Protein AF-A0A9P4IVK1-F1 (afdb_monomer)

Sequence (268 aa):
LQSSCMNTDEYFSIVAVPGLGAHPEESWTWFPPRKRENARYGAFNWISDPNGLIKLYPNSRIMLYDFASAWHGSKRVRATLKSICTVLLDNLLEVRKGGTQMNRPLIFIGHSMGGLIIAKTICIAKASKEYEPLAICTVGCGFFGTPFHGTAMAKLGLLYTSVFGQEGYEALLSFMKNERNDTLDEVTSDFVAICNKFVPPIDLFCAYEEMEIDASKFVEKATQKAPALLSHQFFKDGATRLLNKGHSSLGYGQVSITSCISHNCLTP

Foldseek 3Di:
DDDDLDDPPLQAEEEEEAADPDDQQCRQKDQDPPPDPCPVDGIDGQQPDCPHPCVVRVNYHYHTQDPVVCQDDPNVDLQALVNSLVVVLVVQCVVQPDDCSLQHAYEYEAEALRVLSVLVSLLVLVVDPVNVSVNLRYQAYEYENYQLLADPVLLVVCLVCVQPVSSSCNNVSVCRHNDPRVPSLVSLVSSQVSQVPDVVGRFYWYKYKDDLPPVVVVLVVCCVVPVVLVVDPSSVVSSVVVVVVRDDDDDDMDIDIDRPVDDDRSHD

InterPro domains:
  IPR007751 Domain of unknown function DUF676, lipase-like [PF05057] (90-157)
  IPR029058 Alpha/Beta hydrolase fold [G3DSA:3.40.50.1820] (13-257)
  IPR029058 Alpha/Beta hydrolase fold [SSF53474] (14-180)
  IPR052374 SERAC1 [PTHR48182] (13-216)

Mean predicted aligned error: 12.32 Å

Structure (mmCIF, N/CA/C/O backbone):
data_AF-A0A9P4IVK1-F1
#
_entry.id   AF-A0A9P4IVK1-F1
#
loop_
_atom_site.group_PDB
_atom_site.id
_atom_site.type_symbol
_atom_site.label_atom_id
_atom_site.label_alt_id
_atom_site.label_comp_id
_atom_site.label_asym_id
_atom_site.label_entity_id
_atom_site.label_seq_id
_atom_site.pdbx_PDB_ins_code
_atom_site.Cartn_x
_atom_site.Cartn_y
_atom_site.Cartn_z
_atom_site.occupancy
_atom_site.B_iso_or_equiv
_atom_site.auth_seq_id
_atom_site.auth_comp_id
_atom_site.auth_asym_id
_atom_site.auth_atom_id
_atom_site.pdbx_PDB_model_num
ATOM 1 N N . LEU A 1 1 ? -7.848 -0.622 25.666 1.00 31.53 1 LEU A N 1
ATOM 2 C CA . LEU A 1 1 ? -8.939 -0.452 24.681 1.00 31.53 1 LEU A CA 1
ATOM 3 C C . LEU A 1 1 ? -8.804 -1.568 23.651 1.00 31.53 1 LEU A C 1
ATOM 5 O O . LEU A 1 1 ? -8.142 -1.387 22.643 1.00 31.53 1 LEU A O 1
ATOM 9 N N . GLN A 1 2 ? -9.329 -2.750 23.971 1.00 36.84 2 GLN A N 1
ATOM 10 C CA . GLN A 1 2 ? -9.505 -3.847 23.018 1.00 36.84 2 GLN A CA 1
ATOM 11 C C . GLN A 1 2 ? -10.949 -3.751 22.522 1.00 36.84 2 GLN A C 1
ATOM 13 O O . GLN A 1 2 ? -11.867 -3.867 23.330 1.00 36.84 2 GLN A O 1
ATOM 18 N N . SER A 1 3 ? -11.164 -3.522 21.228 1.00 36.56 3 SER A N 1
ATOM 19 C CA . SER A 1 3 ? -12.450 -3.831 20.600 1.00 36.56 3 SER A CA 1
ATOM 20 C C . SER A 1 3 ? -12.182 -4.608 19.323 1.00 36.56 3 SER A C 1
ATOM 22 O O . SER A 1 3 ? -11.546 -4.114 18.397 1.00 36.56 3 SER A O 1
ATOM 24 N N . SER A 1 4 ? -12.633 -5.853 19.357 1.00 42.09 4 SER A N 1
ATOM 25 C CA . SER A 1 4 ? -12.490 -6.912 18.373 1.00 42.09 4 SER A CA 1
ATOM 26 C C . SER A 1 4 ? -12.890 -6.486 16.958 1.00 42.09 4 SER A C 1
ATOM 28 O O . SER A 1 4 ? -14.075 -6.359 16.653 1.00 42.09 4 SER A O 1
ATOM 30 N N . CYS A 1 5 ? -11.906 -6.384 16.066 1.00 46.28 5 CYS A N 1
ATOM 31 C CA . CYS A 1 5 ? -12.116 -6.394 14.613 1.00 46.28 5 CYS A CA 1
ATOM 32 C C . CYS A 1 5 ? -12.420 -7.809 14.078 1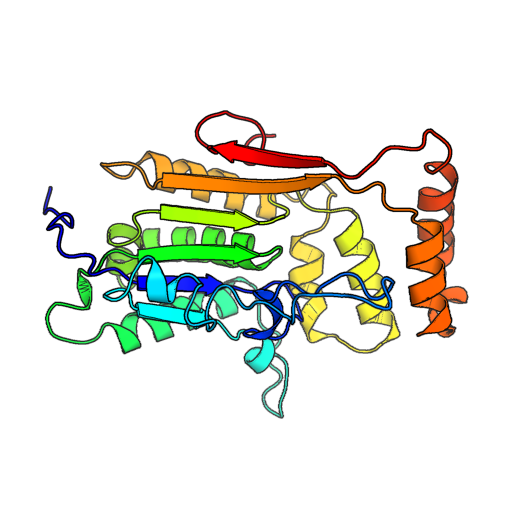.00 46.28 5 CYS A C 1
ATOM 34 O O . CYS A 1 5 ? -12.559 -7.998 12.874 1.00 46.28 5 CYS A O 1
ATOM 36 N N . MET A 1 6 ? -12.480 -8.816 14.952 1.00 45.66 6 MET A N 1
ATOM 37 C CA . MET A 1 6 ? -12.671 -10.212 14.576 1.00 45.66 6 MET A CA 1
ATOM 38 C C . MET A 1 6 ? -14.111 -10.640 14.837 1.00 45.66 6 MET A C 1
ATOM 40 O O . MET A 1 6 ? -14.452 -11.063 15.938 1.00 45.66 6 MET A O 1
ATOM 44 N N . ASN A 1 7 ? -14.945 -10.523 13.807 1.00 43.41 7 ASN A N 1
ATOM 45 C CA . ASN A 1 7 ? -16.143 -11.340 13.669 1.00 43.41 7 ASN A CA 1
ATOM 46 C C . ASN A 1 7 ? -16.112 -11.967 12.267 1.00 43.41 7 ASN A C 1
ATOM 48 O O . ASN A 1 7 ? -15.934 -11.259 11.278 1.00 43.41 7 ASN A O 1
ATOM 52 N N . THR A 1 8 ? -16.151 -13.297 12.210 1.00 45.16 8 THR A N 1
ATOM 53 C CA . THR A 1 8 ? -15.656 -14.140 11.106 1.00 45.16 8 THR A CA 1
ATOM 54 C C . THR A 1 8 ? -16.702 -14.480 10.042 1.00 45.16 8 THR A C 1
ATOM 56 O O . THR A 1 8 ? -16.769 -15.616 9.586 1.00 45.16 8 THR A O 1
ATOM 59 N N . ASP A 1 9 ? -17.451 -13.487 9.580 1.00 50.00 9 ASP A N 1
ATOM 60 C CA . ASP A 1 9 ? -17.936 -13.496 8.196 1.00 50.00 9 ASP A CA 1
ATOM 61 C C . ASP A 1 9 ? -16.952 -12.610 7.423 1.00 50.00 9 ASP A C 1
ATOM 63 O O . ASP A 1 9 ? -16.759 -11.476 7.844 1.00 50.00 9 ASP A O 1
ATOM 67 N N . GLU A 1 10 ? -16.266 -13.118 6.387 1.00 59.66 10 GLU A N 1
ATOM 68 C CA . GLU A 1 10 ? -15.105 -12.527 5.669 1.00 59.66 10 GLU A CA 1
ATOM 69 C C . GLU A 1 10 ? -15.295 -11.080 5.148 1.00 59.66 10 GLU A C 1
ATOM 71 O O . GLU A 1 10 ? -15.299 -10.789 3.953 1.00 59.66 10 GLU A O 1
ATOM 76 N N . TYR A 1 11 ? -15.442 -10.129 6.058 1.00 79.50 11 TYR A N 1
ATOM 77 C CA . TYR A 1 11 ? -15.829 -8.754 5.811 1.00 79.50 11 TYR A CA 1
ATOM 78 C C . TYR A 1 11 ? -14.603 -7.875 6.010 1.00 79.50 11 TYR A C 1
ATOM 80 O O . TYR A 1 11 ? -14.477 -7.150 6.990 1.00 79.50 11 TYR A O 1
ATOM 88 N N . PHE A 1 12 ? -13.668 -7.939 5.068 1.00 89.12 12 PHE A N 1
ATOM 89 C CA . PHE A 1 12 ? -12.455 -7.121 5.069 1.00 89.12 12 PHE A CA 1
ATOM 90 C C . PHE A 1 12 ? -12.269 -6.419 3.724 1.00 89.12 12 PHE A C 1
ATOM 92 O O . PHE A 1 12 ? -13.006 -6.662 2.765 1.00 89.12 12 PHE A O 1
ATOM 99 N N . SER A 1 13 ? -11.335 -5.477 3.679 1.00 93.19 13 SER A N 1
ATOM 100 C CA . SER A 1 13 ? -10.951 -4.762 2.467 1.00 93.19 13 SER A CA 1
ATOM 101 C C . SER A 1 13 ? -9.499 -5.069 2.121 1.00 93.19 13 SER A C 1
ATOM 103 O O . SER A 1 13 ? -8.633 -4.931 2.981 1.00 93.19 13 SER A O 1
ATOM 105 N N . ILE A 1 14 ? -9.229 -5.410 0.864 1.00 94.00 14 ILE A N 1
ATOM 106 C CA . ILE A 1 14 ? -7.882 -5.510 0.301 1.00 94.00 14 ILE A CA 1
ATOM 107 C C . ILE A 1 14 ? -7.599 -4.230 -0.485 1.00 94.00 14 ILE A C 1
ATOM 109 O O . ILE A 1 14 ? -8.366 -3.864 -1.375 1.00 94.00 14 ILE A O 1
ATOM 113 N N . VAL A 1 15 ? -6.499 -3.552 -0.177 1.00 96.56 15 VAL A N 1
ATOM 114 C CA . VAL A 1 15 ? -6.006 -2.393 -0.930 1.00 96.56 15 VAL A CA 1
ATOM 115 C C . VAL A 1 15 ? -4.744 -2.803 -1.672 1.00 96.56 15 VAL A C 1
ATOM 117 O O . VAL A 1 15 ? -3.705 -3.051 -1.062 1.00 96.56 15 VAL A O 1
ATOM 120 N N . ALA A 1 16 ? -4.838 -2.862 -2.992 1.00 94.38 16 ALA A N 1
ATOM 121 C CA . ALA A 1 16 ? -3.762 -3.267 -3.873 1.00 94.38 16 ALA A CA 1
ATOM 122 C C . ALA A 1 16 ? -3.052 -2.036 -4.450 1.00 94.38 16 ALA A C 1
ATOM 124 O O . ALA A 1 16 ? -3.642 -1.242 -5.188 1.00 94.38 16 ALA A O 1
ATOM 125 N N . VAL A 1 17 ? -1.777 -1.870 -4.097 1.00 93.25 17 VAL A N 1
ATOM 126 C CA . VAL A 1 17 ? -0.947 -0.725 -4.480 1.00 93.25 17 VAL A CA 1
ATOM 127 C C . VAL A 1 17 ? 0.118 -1.165 -5.495 1.00 93.25 17 VAL A C 1
ATOM 129 O O . VAL A 1 17 ? 0.999 -1.961 -5.149 1.00 93.25 17 VAL A O 1
ATOM 132 N N . PRO A 1 18 ? 0.051 -0.682 -6.750 1.00 86.94 18 PRO A N 1
ATOM 133 C CA . PRO A 1 18 ? 0.938 -1.115 -7.821 1.00 86.94 18 PRO A CA 1
ATOM 134 C C . PRO A 1 18 ? 2.355 -0.537 -7.687 1.00 86.94 18 PRO A C 1
ATOM 136 O O . PRO A 1 18 ? 2.652 0.309 -6.841 1.00 86.94 18 PRO A O 1
ATOM 139 N N . GLY A 1 19 ? 3.242 -1.001 -8.567 1.00 79.00 19 GLY A N 1
ATOM 140 C CA . GLY A 1 19 ? 4.590 -0.460 -8.703 1.00 79.00 19 GLY A CA 1
ATOM 141 C C . GLY A 1 19 ? 4.611 0.897 -9.408 1.00 79.00 19 GLY A C 1
ATOM 142 O O . GLY A 1 19 ? 3.632 1.343 -10.005 1.00 79.00 19 GLY A O 1
ATOM 143 N N . LEU A 1 20 ? 5.766 1.558 -9.363 1.00 73.81 20 LEU A N 1
ATOM 144 C CA . LEU A 1 20 ? 5.963 2.849 -10.012 1.00 73.81 20 LEU A CA 1
ATOM 145 C C . LEU A 1 20 ? 5.756 2.748 -11.531 1.00 73.81 20 LEU A C 1
ATOM 147 O O . LEU A 1 20 ? 6.413 1.942 -12.185 1.00 73.81 20 LEU A O 1
ATOM 151 N N . GLY A 1 21 ? 4.872 3.582 -12.084 1.00 65.19 21 GLY A N 1
ATOM 152 C CA . GLY A 1 21 ? 4.604 3.629 -13.527 1.00 65.19 21 GLY A CA 1
ATOM 153 C C . GLY A 1 21 ? 3.875 2.402 -14.087 1.00 65.19 21 GLY A C 1
ATOM 154 O O . GLY A 1 21 ? 3.777 2.269 -15.305 1.00 65.19 21 GLY A O 1
ATOM 155 N N . ALA A 1 22 ? 3.377 1.507 -13.231 1.00 68.00 22 ALA A N 1
ATOM 156 C CA . ALA A 1 22 ? 2.617 0.339 -13.653 1.00 68.00 22 ALA A CA 1
ATOM 157 C C . ALA A 1 22 ? 1.118 0.666 -13.763 1.00 68.00 22 ALA A C 1
ATOM 159 O O . ALA A 1 22 ? 0.584 1.423 -12.951 1.00 68.00 22 ALA A O 1
ATOM 160 N N . HIS A 1 23 ? 0.431 0.080 -14.750 1.00 70.19 23 HIS A N 1
ATOM 161 C CA . HIS A 1 23 ? -1.023 0.204 -14.855 1.00 70.19 23 HIS A CA 1
ATOM 162 C C . HIS A 1 23 ? -1.677 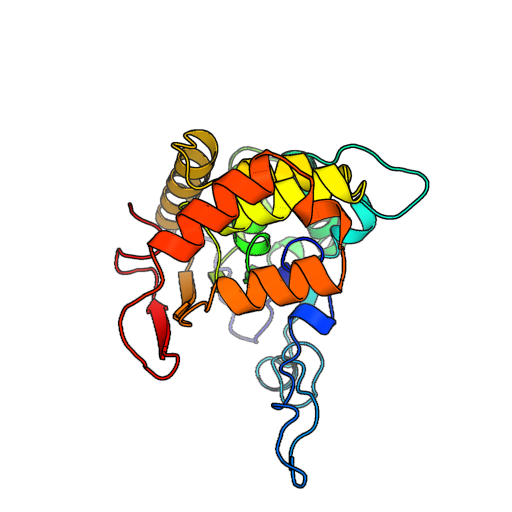-0.540 -13.673 1.00 70.19 23 HIS A C 1
ATOM 164 O O . HIS A 1 23 ? -1.351 -1.715 -13.461 1.00 70.19 23 HIS A O 1
ATOM 170 N N . PRO A 1 24 ? -2.576 0.089 -12.893 1.00 73.19 24 PRO A N 1
ATOM 171 C CA . PRO A 1 24 ? -3.118 -0.499 -11.667 1.00 73.19 24 PRO A CA 1
ATOM 172 C C . PRO A 1 24 ? -3.771 -1.866 -11.866 1.00 73.19 24 PRO A C 1
ATOM 174 O O . PRO A 1 24 ? -3.595 -2.742 -11.028 1.00 73.19 24 PRO A O 1
ATOM 177 N N . GLU A 1 25 ? -4.473 -2.076 -12.981 1.00 75.38 25 GLU A N 1
ATOM 178 C CA . GLU A 1 25 ? -5.130 -3.356 -13.277 1.00 75.38 25 GLU A CA 1
ATOM 179 C C . GLU A 1 25 ? -4.148 -4.414 -13.799 1.00 75.38 25 GLU A C 1
ATOM 181 O O . GLU A 1 25 ? -4.204 -5.576 -13.397 1.00 75.38 25 GLU A O 1
ATOM 186 N N . GLU A 1 26 ? -3.203 -4.020 -14.658 1.00 77.44 26 GLU A N 1
ATOM 187 C CA . GLU A 1 26 ? -2.260 -4.964 -15.275 1.00 77.44 26 GLU A CA 1
ATOM 188 C C . GLU A 1 26 ? -1.182 -5.420 -14.289 1.00 77.44 26 GLU A C 1
ATOM 190 O O . GLU A 1 26 ? -0.648 -6.518 -14.430 1.00 77.44 26 GLU A O 1
ATOM 195 N N . SER A 1 27 ? -0.905 -4.616 -13.254 1.00 79.06 27 SER A N 1
ATOM 196 C CA . SER A 1 27 ? 0.084 -4.905 -12.202 1.00 79.06 27 SER A CA 1
ATOM 197 C C . SER A 1 27 ? -0.154 -6.229 -11.478 1.00 79.06 27 SER A C 1
ATOM 199 O O . SER A 1 27 ? 0.771 -6.775 -10.885 1.00 79.06 27 SER A O 1
ATOM 201 N N . TRP A 1 28 ? -1.382 -6.742 -11.533 1.00 86.00 28 TRP A N 1
ATOM 202 C CA . TRP A 1 28 ? -1.800 -7.977 -10.872 1.00 86.00 28 TRP A CA 1
ATOM 203 C C . TRP A 1 28 ? -2.120 -9.095 -11.864 1.00 86.00 28 TRP A C 1
ATOM 205 O O . TRP A 1 28 ? -2.747 -10.091 -11.504 1.00 86.00 28 TRP A O 1
ATOM 215 N N . THR A 1 29 ? -1.709 -8.929 -13.122 1.00 83.06 29 THR A N 1
ATOM 216 C CA . THR A 1 29 ? -1.916 -9.914 -14.179 1.00 83.06 29 THR A CA 1
ATOM 217 C C . THR A 1 29 ? -0.657 -10.740 -14.384 1.00 83.06 29 THR A C 1
ATOM 219 O O . THR A 1 29 ? 0.396 -10.233 -14.764 1.00 83.06 29 THR A O 1
ATOM 222 N N . TRP A 1 30 ? -0.777 -12.045 -14.178 1.00 83.31 30 TRP A N 1
ATOM 223 C CA . TRP A 1 30 ? 0.197 -12.998 -14.674 1.00 83.31 30 TRP A CA 1
ATOM 224 C C . TRP A 1 30 ? -0.032 -13.227 -16.169 1.00 83.31 30 TRP A C 1
ATOM 226 O O . TRP A 1 30 ? -1.137 -13.561 -16.602 1.00 83.31 30 TRP A O 1
ATOM 236 N N . PHE A 1 31 ? 1.028 -13.072 -16.961 1.00 78.38 31 PHE A N 1
ATOM 237 C CA . PHE A 1 31 ? 1.001 -13.352 -18.391 1.00 78.38 31 PHE A CA 1
ATOM 238 C C . PHE A 1 31 ? 1.768 -14.645 -18.690 1.00 78.38 31 PHE A C 1
ATOM 240 O O . PHE A 1 31 ? 2.918 -14.784 -18.260 1.00 78.38 31 PHE A O 1
ATOM 247 N N . PRO A 1 32 ? 1.191 -15.574 -19.470 1.00 74.44 32 PRO A N 1
ATOM 248 C CA . PRO A 1 32 ? 1.888 -16.786 -19.872 1.00 74.44 32 PRO A CA 1
ATOM 249 C C . PRO A 1 32 ? 3.139 -16.447 -20.711 1.00 74.44 32 PRO A C 1
ATOM 251 O O . PRO A 1 32 ? 3.111 -15.516 -21.527 1.00 74.44 32 PRO A O 1
ATOM 254 N N . PRO A 1 33 ? 4.245 -17.206 -20.581 1.00 69.69 33 PRO A N 1
ATOM 255 C CA . PRO A 1 33 ? 5.443 -16.987 -21.388 1.00 69.69 33 PRO A CA 1
ATOM 256 C C . PRO A 1 33 ? 5.148 -17.104 -22.894 1.00 69.69 33 PRO A C 1
ATOM 258 O O . PRO A 1 33 ? 4.683 -18.143 -23.364 1.00 69.69 33 PRO A O 1
ATOM 261 N N . ARG A 1 34 ? 5.490 -16.070 -23.679 1.00 60.38 34 ARG A N 1
ATOM 262 C CA . ARG A 1 34 ? 5.216 -15.940 -25.134 1.00 60.38 34 ARG A CA 1
ATOM 263 C C . ARG A 1 34 ? 5.919 -16.960 -26.064 1.00 60.38 34 ARG A C 1
ATOM 265 O O . ARG A 1 34 ? 6.031 -16.706 -27.256 1.00 60.38 34 ARG A O 1
ATOM 272 N N . LYS A 1 35 ? 6.426 -18.097 -25.573 1.00 47.72 35 LYS A N 1
ATOM 273 C CA . LYS A 1 35 ? 7.279 -19.022 -26.358 1.00 47.72 35 LYS A CA 1
ATOM 274 C C . LYS A 1 35 ? 6.776 -20.458 -26.510 1.00 47.72 35 LYS A C 1
ATOM 276 O O . LYS A 1 35 ? 7.535 -21.311 -26.957 1.00 47.72 35 LYS A O 1
ATOM 281 N N . ARG A 1 36 ? 5.524 -20.766 -26.181 1.00 50.12 36 ARG A N 1
ATOM 282 C CA . ARG A 1 36 ? 4.947 -22.065 -26.555 1.00 50.12 36 ARG A CA 1
ATOM 283 C C . ARG A 1 36 ? 3.760 -21.818 -27.469 1.00 50.12 36 ARG A C 1
ATOM 285 O O . ARG A 1 36 ? 2.764 -21.273 -27.014 1.00 50.12 36 ARG A O 1
ATOM 292 N N . GLU A 1 37 ? 3.864 -22.265 -28.722 1.00 51.75 37 GLU A N 1
ATOM 293 C CA . GLU A 1 37 ? 2.768 -22.303 -29.714 1.00 51.75 37 GLU A CA 1
ATOM 294 C C . GLU A 1 37 ? 1.498 -23.009 -29.191 1.00 51.75 37 GLU A C 1
ATOM 296 O O . GLU A 1 37 ? 0.441 -22.893 -29.789 1.00 51.75 37 GLU A O 1
ATOM 301 N N . ASN A 1 38 ? 1.577 -23.662 -28.023 1.00 50.72 38 ASN A N 1
ATOM 302 C CA . ASN A 1 38 ? 0.481 -24.316 -27.313 1.00 50.72 38 ASN A CA 1
ATOM 303 C C . ASN A 1 38 ? 0.282 -23.772 -25.881 1.00 50.72 38 ASN A C 1
ATOM 305 O O . ASN A 1 38 ? 0.096 -24.557 -24.945 1.00 50.72 38 ASN A O 1
ATOM 309 N N . ALA A 1 39 ? 0.391 -22.458 -25.651 1.00 55.75 39 ALA A N 1
ATOM 310 C CA . ALA A 1 39 ? 0.077 -21.874 -24.345 1.00 55.75 39 ALA A CA 1
ATOM 311 C C . ALA A 1 39 ? -1.404 -22.139 -24.003 1.00 55.75 39 ALA A C 1
ATOM 313 O O . ALA A 1 39 ? -2.304 -21.501 -24.533 1.00 55.75 39 ALA A O 1
ATOM 314 N N . ARG A 1 40 ? -1.650 -23.123 -23.128 1.00 56.69 40 ARG A N 1
ATOM 315 C CA . ARG A 1 40 ? -2.998 -23.582 -22.736 1.00 56.69 40 ARG A CA 1
ATOM 316 C C . ARG A 1 40 ? -3.765 -22.592 -21.856 1.00 56.69 40 ARG A C 1
ATOM 318 O O . ARG A 1 40 ? -4.939 -22.816 -21.589 1.00 56.69 40 ARG A O 1
ATOM 325 N N . TYR A 1 41 ? -3.103 -21.543 -21.378 1.00 61.78 41 TYR A N 1
ATOM 326 C CA . TYR A 1 41 ? -3.645 -20.613 -20.396 1.00 61.78 41 TYR A CA 1
ATOM 327 C C . TYR A 1 41 ? -3.560 -19.190 -20.934 1.00 61.78 41 TYR A C 1
ATOM 329 O O . TYR A 1 41 ? -2.521 -18.799 -21.467 1.00 61.78 41 TYR A O 1
ATOM 337 N N . GLY A 1 42 ? -4.658 -18.443 -20.804 1.00 74.56 42 GLY A N 1
ATOM 338 C CA . GLY A 1 42 ? -4.686 -17.001 -21.032 1.00 74.56 42 GLY A CA 1
ATOM 339 C C . GLY A 1 42 ? -3.987 -16.236 -19.907 1.00 74.56 42 GLY A C 1
ATOM 340 O O . GLY A 1 42 ? -3.466 -16.828 -18.961 1.00 74.56 42 GLY A O 1
ATOM 341 N N . ALA A 1 43 ? -3.968 -14.908 -20.018 1.00 83.19 43 ALA A N 1
ATOM 342 C CA . ALA A 1 43 ? -3.561 -14.051 -18.909 1.00 83.19 43 ALA A CA 1
ATOM 343 C C . ALA A 1 43 ? -4.482 -14.284 -17.696 1.00 83.19 43 ALA A C 1
ATOM 345 O O . ALA A 1 43 ? -5.682 -14.482 -17.874 1.00 83.19 43 ALA A O 1
ATOM 346 N N . PHE A 1 44 ? -3.923 -14.260 -16.487 1.00 84.25 44 PHE A N 1
ATOM 347 C CA . PHE A 1 44 ? -4.655 -14.486 -15.240 1.00 84.25 44 PHE A CA 1
ATOM 348 C C . PHE A 1 44 ? -4.492 -13.279 -14.320 1.00 84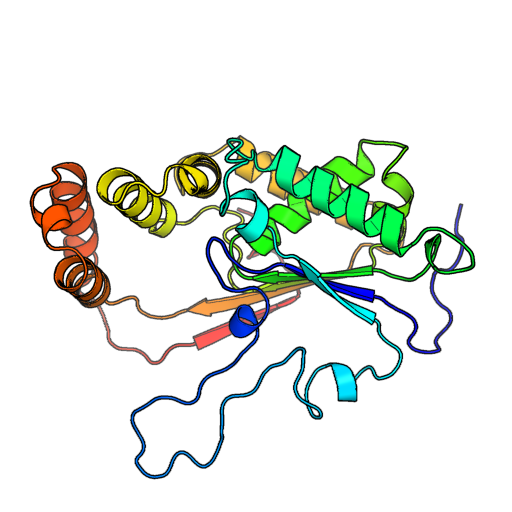.25 44 PHE A C 1
ATOM 350 O O . PHE A 1 44 ? -3.375 -12.973 -13.904 1.00 84.25 44 PHE A O 1
ATOM 357 N N . ASN A 1 45 ? -5.584 -12.586 -14.005 1.00 88.12 45 ASN A N 1
ATOM 358 C CA . ASN A 1 45 ? -5.554 -11.425 -13.119 1.00 88.12 45 ASN A CA 1
ATOM 359 C C . ASN A 1 45 ? -5.976 -11.818 -11.701 1.00 88.12 45 ASN A C 1
ATOM 361 O O . ASN A 1 45 ? -7.130 -12.153 -11.464 1.00 88.12 45 ASN A O 1
ATOM 365 N N . TRP A 1 46 ? -5.062 -11.726 -10.737 1.00 87.94 46 TRP A N 1
ATOM 366 C CA . TRP A 1 46 ? -5.339 -12.129 -9.354 1.00 87.94 46 TRP A CA 1
ATOM 367 C C . TRP A 1 46 ? -6.477 -11.339 -8.696 1.00 87.94 46 TRP A C 1
ATOM 369 O O . TRP A 1 46 ? -7.122 -11.857 -7.785 1.00 87.94 46 TRP A O 1
ATOM 379 N N . ILE A 1 47 ? -6.730 -10.108 -9.147 1.00 87.69 47 ILE A N 1
ATOM 380 C CA . ILE A 1 47 ? -7.747 -9.212 -8.593 1.00 87.69 47 ILE A CA 1
ATOM 381 C C . ILE A 1 47 ? -9.107 -9.430 -9.249 1.00 87.69 47 ILE A C 1
ATOM 383 O O . ILE A 1 47 ? -10.098 -9.510 -8.533 1.00 87.69 47 ILE A O 1
ATOM 387 N N . SER A 1 48 ? -9.167 -9.494 -10.582 1.00 86.06 48 SER A N 1
ATOM 388 C CA . SER A 1 48 ? -10.430 -9.472 -11.335 1.00 86.06 48 SER A CA 1
ATOM 389 C C . SER A 1 48 ? -10.855 -10.816 -11.926 1.00 86.06 48 SER A C 1
ATOM 391 O O . SER A 1 48 ? -12.013 -10.949 -12.327 1.00 86.06 48 SER A O 1
ATOM 393 N N . ASP A 1 49 ? -9.970 -11.817 -11.984 1.00 87.62 49 ASP A N 1
ATOM 394 C CA . ASP A 1 49 ? -10.333 -13.137 -12.503 1.00 87.62 49 ASP A CA 1
ATOM 395 C C . ASP A 1 49 ? -11.369 -13.810 -11.578 1.00 87.62 49 ASP A C 1
ATOM 397 O O . ASP A 1 49 ? -11.178 -13.835 -10.356 1.00 87.62 49 ASP A O 1
ATOM 401 N N . PRO A 1 50 ? -12.443 -14.414 -12.124 1.00 87.19 50 PRO A N 1
ATOM 402 C CA . PRO A 1 50 ? -13.440 -15.145 -11.341 1.00 87.19 50 PRO A CA 1
ATOM 403 C C . PRO A 1 50 ? -12.894 -16.334 -10.543 1.00 87.19 50 PRO A C 1
ATOM 405 O O . PRO A 1 50 ? -13.620 -16.883 -9.722 1.00 87.19 50 PRO A O 1
ATOM 408 N N . ASN A 1 51 ? -11.658 -16.772 -10.795 1.00 86.50 51 ASN A N 1
ATOM 409 C CA . ASN A 1 51 ? -10.940 -17.789 -10.026 1.00 86.50 51 ASN A CA 1
ATOM 410 C C . ASN A 1 51 ? -9.786 -17.219 -9.182 1.00 86.50 51 ASN A C 1
ATOM 412 O O . ASN A 1 51 ? -9.048 -17.997 -8.580 1.00 86.50 51 ASN A O 1
ATOM 416 N N . GLY A 1 52 ? -9.625 -15.895 -9.137 1.00 86.44 52 GLY A N 1
ATOM 417 C CA . GLY A 1 52 ? -8.647 -15.186 -8.313 1.00 86.44 52 GLY A CA 1
ATOM 418 C C . GLY A 1 52 ? -9.150 -14.899 -6.894 1.00 86.44 52 GLY A C 1
ATOM 419 O O . GLY A 1 52 ? -9.926 -15.663 -6.315 1.00 86.44 52 GLY A O 1
ATOM 420 N N . LEU A 1 53 ? -8.723 -13.767 -6.327 1.00 85.62 53 LEU A N 1
ATOM 421 C CA . LEU A 1 53 ? -9.061 -13.364 -4.955 1.00 85.62 53 LEU A CA 1
ATOM 422 C C . LEU A 1 53 ? -10.567 -13.216 -4.724 1.00 85.62 53 LEU A C 1
ATOM 424 O O . LEU A 1 53 ? -11.032 -13.508 -3.628 1.00 85.62 53 LEU A O 1
ATOM 428 N N . ILE A 1 54 ? -11.333 -12.832 -5.748 1.00 85.75 54 ILE A N 1
ATOM 429 C CA . ILE A 1 54 ? -12.798 -12.723 -5.662 1.00 85.75 54 ILE A CA 1
ATOM 430 C C . ILE A 1 54 ? -13.430 -14.072 -5.291 1.00 85.75 54 ILE A C 1
ATOM 432 O O . ILE A 1 54 ? -14.377 -14.114 -4.513 1.00 85.75 54 ILE A O 1
ATOM 436 N N . LYS A 1 55 ? -12.899 -15.185 -5.813 1.00 86.44 55 LYS A N 1
ATOM 437 C CA . LYS A 1 55 ? -13.403 -16.530 -5.499 1.00 86.44 55 LYS A CA 1
ATOM 438 C C . LYS A 1 55 ? -13.016 -16.984 -4.104 1.00 86.44 55 LYS A C 1
ATOM 440 O O . LYS A 1 55 ? -13.802 -17.658 -3.447 1.00 86.44 55 LYS A O 1
ATOM 445 N N . LEU A 1 56 ? -11.786 -16.669 -3.702 1.00 84.31 56 LEU A N 1
ATOM 446 C CA . LEU A 1 56 ? -11.258 -17.045 -2.394 1.00 84.31 56 LEU A CA 1
ATOM 447 C C . LEU A 1 56 ? -11.935 -16.255 -1.273 1.00 84.31 56 LEU A C 1
ATOM 449 O O . LEU A 1 56 ? -12.145 -16.814 -0.207 1.00 84.31 56 LEU A O 1
ATOM 453 N N . TYR A 1 57 ? -12.294 -14.996 -1.537 1.00 86.69 57 TYR A N 1
ATOM 454 C CA . TYR A 1 57 ? -12.841 -14.065 -0.553 1.00 86.69 57 TYR A CA 1
ATOM 455 C C . TYR A 1 57 ? -14.048 -13.300 -1.121 1.00 86.69 57 TYR A C 1
ATOM 457 O O . TYR A 1 57 ? -13.965 -12.086 -1.356 1.00 86.69 57 TYR A O 1
ATOM 465 N N . PRO A 1 58 ? -15.190 -13.975 -1.343 1.00 84.88 58 PRO A N 1
ATOM 466 C CA . PRO A 1 58 ? -16.345 -13.409 -2.047 1.00 84.88 58 PRO A CA 1
ATOM 467 C C . PRO A 1 58 ? -17.006 -12.229 -1.324 1.00 84.88 58 PRO A C 1
ATOM 469 O O . PRO A 1 58 ? -17.670 -11.412 -1.957 1.00 84.88 58 PRO A O 1
ATOM 472 N N . ASN A 1 59 ? -16.810 -12.110 -0.008 1.00 84.94 59 ASN A N 1
ATOM 473 C CA . ASN A 1 59 ? -17.356 -11.022 0.811 1.00 84.94 59 ASN A CA 1
ATOM 474 C C . ASN A 1 59 ? -16.359 -9.866 1.035 1.00 84.94 59 ASN A C 1
ATOM 476 O O . ASN A 1 59 ? -16.684 -8.865 1.694 1.00 84.94 59 ASN A O 1
ATOM 480 N N . SER A 1 60 ? -15.149 -9.981 0.477 1.00 88.00 60 SER A N 1
ATOM 481 C CA . SER A 1 60 ? -14.117 -8.953 0.581 1.00 88.00 60 SER A CA 1
ATOM 482 C C . SER A 1 60 ? -14.342 -7.815 -0.417 1.00 88.00 60 SER A C 1
ATOM 484 O O . SER A 1 60 ? -14.864 -7.996 -1.517 1.00 88.00 60 SER A O 1
ATOM 486 N N . ARG A 1 61 ? -13.928 -6.603 -0.038 1.00 90.62 61 ARG A N 1
ATOM 487 C CA . ARG A 1 61 ? -13.837 -5.466 -0.963 1.00 90.62 61 ARG A CA 1
ATOM 488 C C . ARG A 1 61 ? -12.404 -5.350 -1.459 1.00 90.62 61 ARG A C 1
ATOM 490 O O . ARG A 1 61 ? -11.523 -5.054 -0.661 1.00 90.62 61 ARG A O 1
ATOM 497 N N . ILE A 1 62 ? -12.174 -5.482 -2.759 1.00 91.12 62 ILE A N 1
ATOM 498 C CA . ILE A 1 62 ? -10.845 -5.277 -3.343 1.00 91.12 62 ILE A CA 1
ATOM 499 C C . ILE A 1 62 ? -10.795 -3.904 -4.016 1.00 91.12 62 ILE A C 1
ATOM 501 O O . ILE A 1 62 ? -11.670 -3.561 -4.807 1.00 91.12 62 ILE A O 1
ATOM 505 N N . MET A 1 63 ? -9.798 -3.095 -3.667 1.00 93.56 63 MET A N 1
ATOM 506 C CA . MET A 1 63 ? -9.592 -1.741 -4.182 1.00 93.56 63 MET A CA 1
ATOM 507 C C . MET A 1 63 ? -8.210 -1.638 -4.819 1.00 93.56 63 MET A C 1
ATOM 509 O O . MET A 1 63 ? -7.224 -2.067 -4.225 1.00 93.56 63 MET A O 1
ATOM 513 N N . LEU A 1 64 ? -8.134 -1.027 -5.998 1.00 91.44 64 LEU A N 1
ATOM 514 C CA . LEU A 1 64 ? -6.879 -0.727 -6.683 1.00 91.44 64 LEU A CA 1
ATOM 515 C C . LEU A 1 64 ? -6.516 0.740 -6.452 1.00 91.44 64 LEU A C 1
ATOM 517 O O . LEU A 1 64 ? -7.351 1.618 -6.673 1.00 91.44 64 LEU A O 1
ATOM 521 N N . TYR A 1 65 ? -5.283 1.017 -6.029 1.00 90.69 65 TYR A N 1
ATOM 522 C CA . TYR A 1 65 ? -4.820 2.395 -5.885 1.00 90.69 65 TYR A CA 1
ATOM 523 C C . TYR A 1 65 ? -4.076 2.872 -7.134 1.00 90.69 65 TYR A C 1
ATOM 525 O O . TYR A 1 65 ? -2.959 2.438 -7.405 1.00 90.69 65 TYR A O 1
ATOM 533 N N . ASP A 1 66 ? -4.677 3.804 -7.874 1.00 84.56 66 ASP A N 1
ATOM 534 C CA . ASP A 1 66 ? -4.043 4.449 -9.024 1.00 84.56 66 ASP A CA 1
ATOM 535 C C . ASP A 1 66 ? -3.382 5.777 -8.643 1.00 84.56 66 ASP A C 1
ATOM 537 O O . ASP A 1 66 ? -3.970 6.855 -8.765 1.00 84.56 66 ASP A O 1
ATOM 541 N N . PHE A 1 67 ? -2.117 5.707 -8.234 1.00 76.75 67 PHE A N 1
ATOM 542 C CA . PHE A 1 67 ? -1.303 6.907 -8.054 1.00 76.75 67 PHE A CA 1
ATOM 543 C C . PHE A 1 67 ? -0.605 7.361 -9.343 1.00 76.75 67 PHE A C 1
ATOM 545 O O . PHE A 1 67 ? 0.063 8.392 -9.316 1.00 76.75 67 PHE A O 1
ATOM 552 N N . ALA A 1 68 ? -0.737 6.643 -10.468 1.00 61.59 68 ALA A N 1
ATOM 553 C CA . ALA A 1 68 ? -0.208 7.070 -11.765 1.00 61.59 68 ALA A CA 1
ATOM 554 C C . ALA A 1 68 ? -1.015 8.248 -12.339 1.00 61.59 68 ALA A C 1
ATOM 556 O O . ALA A 1 68 ? -0.437 9.119 -12.997 1.00 61.59 68 ALA A O 1
ATOM 557 N N . SER A 1 69 ? -2.311 8.329 -12.025 1.00 52.06 69 SER A N 1
ATOM 558 C CA . SER A 1 69 ? -3.186 9.474 -12.331 1.00 52.06 69 SER A CA 1
ATOM 559 C C . SER A 1 69 ? -2.708 10.804 -11.721 1.00 52.06 69 SER A C 1
ATOM 561 O O . SER A 1 69 ? -2.903 11.861 -12.318 1.00 52.06 69 SER A O 1
ATOM 563 N N . ALA A 1 70 ? -1.981 10.775 -10.596 1.00 49.81 70 ALA A N 1
ATOM 564 C CA . ALA A 1 70 ? -1.344 11.966 -10.022 1.00 49.81 70 ALA A CA 1
ATOM 565 C C . ALA A 1 70 ? -0.235 12.554 -10.923 1.00 49.81 70 ALA A C 1
ATOM 567 O O . ALA A 1 70 ? 0.193 13.691 -10.725 1.00 49.81 70 ALA A O 1
ATOM 568 N N . TRP A 1 71 ? 0.224 11.787 -11.918 1.00 51.62 71 TRP A N 1
ATOM 569 C CA . TRP A 1 71 ? 1.340 12.125 -12.804 1.00 51.62 71 TRP A CA 1
ATOM 570 C C . TRP A 1 71 ? 0.928 12.351 -14.266 1.00 51.62 71 TRP A C 1
ATOM 572 O O . TRP A 1 71 ? 1.682 12.975 -15.017 1.00 51.62 71 TRP A O 1
ATOM 582 N N . HIS A 1 72 ? -0.264 11.891 -14.668 1.00 47.81 72 HIS A N 1
ATOM 583 C CA . HIS A 1 72 ? -0.794 12.015 -16.028 1.00 47.81 72 HIS A CA 1
ATOM 584 C C . HIS A 1 72 ? -1.955 13.019 -16.071 1.00 47.81 72 HIS A C 1
ATOM 586 O O . HIS A 1 72 ? -3.044 12.750 -15.577 1.00 47.81 72 HIS A O 1
ATOM 592 N N . GLY A 1 73 ? -1.732 14.187 -16.685 1.00 45.59 73 GLY A N 1
ATOM 593 C CA . GLY A 1 73 ? -2.771 15.198 -16.912 1.00 45.59 73 GLY A CA 1
ATOM 594 C C . GLY A 1 73 ? -2.288 16.635 -16.718 1.00 45.59 73 GLY A C 1
ATOM 595 O O . GLY A 1 73 ? -1.174 16.884 -16.270 1.00 45.59 73 GLY A O 1
ATOM 596 N N . SER A 1 74 ? -3.143 17.608 -17.029 1.00 40.25 74 SER A N 1
ATOM 597 C CA . SER A 1 74 ? -2.875 19.057 -16.949 1.00 40.25 74 SER A CA 1
ATOM 598 C C . SER A 1 74 ? -2.693 19.605 -15.520 1.00 40.25 74 SER A C 1
ATOM 600 O O . SER A 1 74 ? -2.437 20.793 -15.347 1.00 40.25 74 SER A O 1
ATOM 602 N N . LYS A 1 75 ? -2.764 18.744 -14.495 1.00 42.59 75 LYS A N 1
ATOM 603 C CA . LYS A 1 75 ? -2.502 19.051 -13.078 1.00 42.59 75 LYS A CA 1
ATOM 604 C C . LYS A 1 75 ? -1.214 18.376 -12.582 1.00 42.59 75 LYS A C 1
ATOM 606 O O . LYS A 1 75 ? -1.216 17.757 -11.523 1.00 42.59 75 LYS A O 1
ATOM 611 N N . ARG A 1 76 ? -0.120 18.471 -13.354 1.00 49.03 76 ARG A N 1
ATOM 612 C CA . ARG A 1 76 ? 1.220 17.978 -12.968 1.00 49.03 76 ARG A CA 1
ATOM 613 C C . ARG A 1 76 ? 1.710 18.722 -11.723 1.00 49.03 76 ARG A C 1
ATOM 615 O O . ARG A 1 76 ? 2.409 19.725 -11.824 1.00 49.03 76 ARG A O 1
ATOM 622 N N . VAL A 1 77 ? 1.351 18.246 -10.541 1.00 49.03 77 VAL A N 1
ATOM 623 C CA . VAL A 1 77 ? 2.054 18.616 -9.313 1.00 49.03 77 VAL A CA 1
ATOM 624 C C . VAL A 1 77 ? 3.175 17.598 -9.140 1.00 49.03 77 VAL A C 1
ATOM 626 O O . VAL A 1 77 ? 2.965 16.408 -9.357 1.00 49.03 77 VAL A O 1
ATOM 629 N N . ARG A 1 78 ? 4.378 18.047 -8.768 1.00 56.06 78 ARG A N 1
ATOM 630 C CA . ARG A 1 78 ? 5.451 17.153 -8.306 1.00 56.06 78 ARG A CA 1
ATOM 631 C C . ARG A 1 78 ? 4.948 16.396 -7.070 1.00 56.06 78 ARG A C 1
ATOM 633 O O . ARG A 1 78 ? 5.061 16.906 -5.957 1.00 56.06 78 ARG A O 1
ATOM 640 N N . ALA A 1 79 ? 4.338 15.227 -7.252 1.00 64.88 79 ALA A N 1
ATOM 641 C CA . ALA A 1 79 ? 3.756 14.479 -6.149 1.00 64.88 79 ALA A CA 1
ATOM 642 C C . ALA A 1 79 ? 4.877 13.851 -5.305 1.00 64.88 79 ALA A C 1
ATOM 644 O O . ALA A 1 79 ? 5.613 12.958 -5.713 1.00 64.88 79 ALA A O 1
ATOM 645 N N . THR A 1 80 ? 5.049 14.349 -4.088 1.00 77.81 80 THR A N 1
ATOM 646 C CA . THR A 1 80 ? 5.957 13.728 -3.120 1.00 77.81 80 THR A CA 1
ATOM 647 C C . THR A 1 80 ? 5.382 12.391 -2.649 1.00 77.81 80 THR A C 1
ATOM 649 O O . THR A 1 80 ? 4.160 12.209 -2.648 1.00 77.81 80 THR A O 1
ATOM 652 N N . LEU A 1 81 ? 6.233 11.481 -2.158 1.00 82.75 81 LEU A N 1
ATOM 653 C CA . LEU A 1 81 ? 5.775 10.238 -1.522 1.00 82.75 81 LEU A CA 1
ATOM 654 C C . LEU A 1 81 ? 4.719 10.522 -0.443 1.00 82.75 81 LEU A C 1
ATOM 656 O O . LEU A 1 81 ? 3.680 9.871 -0.410 1.00 82.75 81 LEU A O 1
ATOM 660 N N . LYS A 1 82 ? 4.940 11.561 0.377 1.00 86.94 82 LYS A N 1
ATOM 661 C CA . LYS A 1 82 ? 3.976 12.014 1.386 1.00 86.94 82 LYS A CA 1
ATOM 662 C C . LYS A 1 82 ? 2.621 12.359 0.764 1.00 86.94 82 LYS A C 1
ATOM 664 O O . LYS A 1 82 ? 1.616 11.864 1.250 1.00 86.94 82 LYS A O 1
ATOM 669 N N . SER A 1 83 ? 2.587 13.148 -0.313 1.00 86.81 83 SER A N 1
ATOM 670 C CA . SER A 1 83 ? 1.320 13.513 -0.967 1.00 86.81 83 SER A CA 1
ATOM 671 C C . SER A 1 83 ? 0.571 12.304 -1.536 1.00 86.81 83 SER A C 1
ATOM 673 O O . SER A 1 83 ? -0.642 12.227 -1.385 1.00 86.81 83 SER A O 1
ATOM 675 N N . ILE A 1 84 ? 1.283 11.320 -2.099 1.00 87.75 84 ILE A N 1
ATOM 676 C CA . ILE A 1 84 ? 0.681 10.069 -2.589 1.00 87.75 84 ILE A CA 1
ATOM 677 C C . ILE A 1 84 ? 0.067 9.275 -1.435 1.00 87.75 84 ILE A C 1
ATOM 679 O O . ILE A 1 84 ? -1.025 8.731 -1.572 1.00 87.75 84 ILE A O 1
ATOM 683 N N . CYS A 1 85 ? 0.750 9.217 -0.294 1.00 93.50 85 CYS A N 1
ATOM 684 C CA . CYS A 1 85 ? 0.245 8.532 0.891 1.00 93.50 85 CYS A CA 1
ATOM 685 C C . CYS A 1 85 ? -0.977 9.250 1.481 1.00 93.50 85 CYS A C 1
ATOM 687 O O . CYS A 1 85 ? -1.956 8.600 1.832 1.00 93.50 85 CYS A O 1
ATOM 689 N N . THR A 1 86 ? -0.948 10.584 1.551 1.00 93.38 86 THR A N 1
ATOM 690 C CA . THR A 1 86 ? -2.074 11.398 2.035 1.00 93.38 86 THR A CA 1
ATOM 691 C C . THR A 1 86 ? -3.313 11.215 1.161 1.00 93.38 86 THR A C 1
ATOM 693 O O . THR A 1 86 ? -4.371 10.914 1.694 1.00 93.38 86 THR A O 1
ATOM 696 N N . VAL A 1 87 ? -3.178 11.261 -0.170 1.00 93.06 87 VAL A N 1
ATOM 697 C CA . VAL A 1 87 ? -4.306 11.007 -1.087 1.00 93.06 87 VAL A CA 1
ATOM 698 C C . VAL A 1 87 ? -4.890 9.604 -0.893 1.00 93.06 87 VAL A C 1
ATOM 700 O O . VAL A 1 87 ? -6.108 9.439 -0.902 1.00 93.06 87 VAL A O 1
ATOM 703 N N . LEU A 1 88 ? -4.047 8.586 -0.676 1.00 95.06 88 LEU A N 1
ATOM 704 C CA . LEU A 1 88 ? -4.524 7.239 -0.353 1.00 95.06 88 LEU A CA 1
ATOM 705 C C . LEU A 1 88 ? -5.337 7.229 0.951 1.00 95.06 88 LEU A C 1
ATOM 707 O O . LEU A 1 88 ? -6.410 6.633 0.992 1.00 95.06 88 LEU A O 1
ATOM 711 N N . LEU A 1 89 ? -4.847 7.891 2.001 1.00 96.25 89 LEU A N 1
ATOM 712 C CA . LEU A 1 89 ? -5.539 7.976 3.2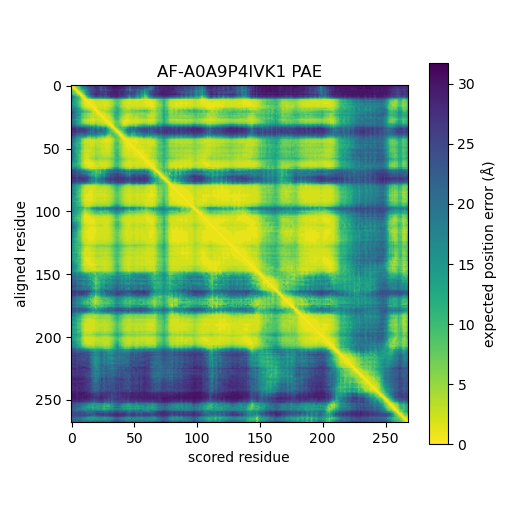89 1.00 96.25 89 LEU A CA 1
ATOM 713 C C . LEU A 1 89 ? -6.882 8.699 3.170 1.00 96.25 89 LEU A C 1
ATOM 715 O O . LEU A 1 89 ? -7.886 8.182 3.658 1.00 96.25 89 LEU A O 1
ATOM 719 N N . ASP A 1 90 ? -6.920 9.832 2.472 1.00 95.50 90 ASP A N 1
ATOM 720 C CA . ASP A 1 90 ? -8.141 10.613 2.258 1.00 95.50 90 ASP A CA 1
ATOM 721 C C . ASP A 1 90 ? -9.192 9.794 1.495 1.00 95.50 90 ASP A C 1
ATOM 723 O O . ASP A 1 90 ? -10.347 9.704 1.915 1.00 95.50 90 ASP A O 1
ATOM 727 N N . ASN A 1 91 ? -8.780 9.105 0.425 1.00 94.56 91 ASN A N 1
ATOM 728 C CA . ASN A 1 91 ? -9.659 8.220 -0.342 1.00 94.56 91 ASN A CA 1
ATOM 729 C C . ASN A 1 91 ? -10.179 7.048 0.503 1.00 94.56 91 ASN A C 1
ATOM 731 O O . ASN A 1 91 ? -11.345 6.666 0.390 1.00 94.56 91 ASN A O 1
ATOM 735 N N . LEU A 1 92 ? -9.335 6.468 1.362 1.00 95.31 92 LEU A N 1
ATOM 736 C CA . LEU A 1 92 ? -9.746 5.387 2.258 1.00 95.31 92 LEU A CA 1
ATOM 737 C C . LEU A 1 92 ? -10.733 5.869 3.317 1.00 95.31 92 LEU A C 1
ATOM 739 O O . LEU A 1 92 ? -11.694 5.152 3.596 1.00 95.31 92 LEU A O 1
ATOM 743 N N . LEU A 1 93 ? -10.526 7.057 3.891 1.00 93.88 93 LEU A N 1
ATOM 744 C CA . LEU A 1 93 ? -11.496 7.660 4.801 1.00 93.88 93 LEU A CA 1
ATOM 745 C C . LEU A 1 93 ? -12.829 7.883 4.090 1.00 93.88 93 LEU A C 1
ATOM 747 O O . LEU A 1 93 ? -13.856 7.467 4.619 1.00 93.88 93 LEU A O 1
ATOM 751 N N . GLU A 1 94 ? -12.819 8.455 2.882 1.00 93.31 94 GLU A N 1
ATOM 752 C CA . GLU A 1 94 ? -14.023 8.704 2.079 1.00 93.31 94 GLU A CA 1
ATOM 753 C C . GLU A 1 94 ? -14.825 7.422 1.831 1.00 93.31 94 GLU A C 1
ATOM 755 O O . GLU A 1 94 ? -16.004 7.340 2.171 1.00 93.31 94 GLU A O 1
ATOM 760 N N . VAL A 1 95 ? -14.169 6.374 1.326 1.00 90.56 95 VAL A N 1
ATOM 761 C CA . VAL A 1 95 ? -14.788 5.071 1.013 1.00 90.56 95 VAL A CA 1
ATOM 762 C C . VAL A 1 95 ? -15.323 4.350 2.261 1.00 90.56 95 VAL A C 1
ATOM 764 O O . VAL A 1 95 ? -16.104 3.392 2.165 1.00 90.56 95 VAL A O 1
ATOM 767 N N . ARG A 1 96 ? -14.897 4.785 3.448 1.00 89.56 96 ARG A N 1
ATOM 768 C CA . ARG A 1 96 ? -15.284 4.216 4.741 1.00 89.56 96 ARG A CA 1
ATOM 769 C C . ARG A 1 96 ? -16.212 5.128 5.539 1.00 89.56 96 ARG A C 1
ATOM 771 O O . ARG A 1 96 ? -16.606 4.741 6.639 1.00 89.56 96 ARG A O 1
ATOM 778 N N . LYS A 1 97 ? -16.622 6.281 4.997 1.00 86.25 97 LYS A N 1
ATOM 779 C CA . LYS A 1 97 ? -17.607 7.157 5.640 1.00 86.25 97 LYS A CA 1
ATOM 780 C C . LYS A 1 97 ? -18.930 6.410 5.840 1.00 86.25 97 LYS A C 1
ATOM 782 O O . LYS A 1 97 ? -19.572 5.978 4.887 1.00 86.25 97 LYS A O 1
ATOM 787 N N . GLY A 1 98 ? -19.352 6.309 7.100 1.00 71.94 98 GLY A N 1
ATOM 788 C CA . GLY A 1 98 ? -20.672 5.814 7.490 1.00 71.94 98 GLY A CA 1
ATOM 789 C C . GLY A 1 98 ? -20.755 4.322 7.847 1.00 71.94 98 GLY A C 1
ATOM 790 O O . GLY A 1 98 ? -20.009 3.469 7.362 1.00 71.94 98 GLY A O 1
ATOM 791 N N . GLY A 1 99 ? -21.719 4.010 8.719 1.00 73.12 99 GLY A N 1
ATOM 792 C CA . GLY A 1 99 ? -22.055 2.647 9.136 1.00 73.12 99 GLY A CA 1
ATOM 793 C C . GLY A 1 99 ? -20.884 1.875 9.755 1.00 73.12 99 GLY A C 1
ATOM 794 O O . GLY A 1 99 ? -20.050 2.428 10.467 1.00 73.12 99 GLY A O 1
ATOM 795 N N . THR A 1 100 ? -20.818 0.575 9.466 1.00 74.56 100 THR A N 1
ATOM 796 C CA . THR A 1 100 ? -19.774 -0.338 9.965 1.00 74.56 100 THR A CA 1
ATOM 797 C C . THR A 1 100 ? -18.487 -0.311 9.131 1.00 74.56 100 THR A C 1
ATOM 799 O O . THR A 1 100 ? -17.538 -1.025 9.453 1.00 74.56 100 THR A O 1
ATOM 802 N N . GLN A 1 101 ? -18.417 0.502 8.065 1.00 82.25 101 GLN A N 1
ATOM 803 C CA . GLN A 1 101 ? -17.260 0.522 7.160 1.00 82.25 101 GLN A CA 1
ATOM 804 C C . GLN A 1 101 ? -15.997 1.047 7.843 1.00 82.25 101 GLN A C 1
ATOM 806 O O . GLN A 1 101 ? -14.907 0.585 7.516 1.00 82.25 101 GLN A O 1
ATOM 811 N N . MET A 1 102 ? -16.137 1.950 8.820 1.00 81.44 102 MET A N 1
ATOM 812 C CA . MET A 1 102 ? -15.007 2.506 9.570 1.00 81.44 102 MET A CA 1
ATOM 813 C C . MET A 1 102 ? -14.194 1.442 10.308 1.00 81.44 102 MET A C 1
ATOM 815 O O . MET A 1 102 ? -12.980 1.593 10.389 1.00 81.44 102 MET A O 1
ATOM 819 N N . ASN A 1 103 ? -14.825 0.346 10.743 1.00 84.56 103 ASN A N 1
ATOM 820 C CA . ASN A 1 103 ? -14.190 -0.717 11.534 1.00 84.56 103 ASN A CA 1
ATOM 821 C C . ASN A 1 103 ? -13.815 -1.958 10.707 1.00 84.56 103 ASN A C 1
ATOM 823 O O . ASN A 1 103 ? -13.322 -2.941 11.253 1.00 84.56 103 ASN A O 1
ATOM 827 N N . ARG A 1 104 ? -14.069 -1.949 9.392 1.00 88.94 104 ARG A N 1
ATOM 828 C CA . ARG A 1 104 ? -13.794 -3.093 8.512 1.00 88.94 104 ARG A CA 1
ATOM 829 C C . ARG A 1 104 ? -12.279 -3.366 8.435 1.00 88.94 104 ARG A C 1
ATOM 831 O O . ARG A 1 104 ? -11.568 -2.463 7.991 1.00 88.94 104 ARG A O 1
ATOM 838 N N . PRO A 1 105 ? -11.767 -4.563 8.760 1.00 92.38 105 PRO A N 1
ATOM 839 C CA . PRO A 1 105 ? -10.339 -4.864 8.643 1.00 92.38 105 PRO A CA 1
ATOM 840 C C . PRO A 1 105 ? -9.748 -4.498 7.271 1.00 92.38 105 PRO A C 1
ATOM 842 O O . PRO A 1 105 ? -10.401 -4.664 6.237 1.00 92.38 105 PRO A O 1
ATOM 845 N N . LEU A 1 106 ? -8.524 -3.975 7.272 1.00 94.62 106 LEU A N 1
ATOM 846 C CA . LEU A 1 106 ? -7.758 -3.574 6.094 1.00 94.62 106 LEU A CA 1
ATOM 847 C C . LEU A 1 106 ? -6.546 -4.487 5.927 1.00 94.62 106 LEU A C 1
ATOM 849 O O . LEU A 1 106 ? -5.754 -4.663 6.853 1.00 94.62 106 LEU A O 1
ATOM 853 N N . ILE A 1 107 ? -6.394 -5.019 4.720 1.00 95.12 107 ILE A N 1
ATOM 854 C CA . ILE A 1 107 ? -5.196 -5.713 4.266 1.00 95.12 107 ILE A CA 1
ATOM 855 C C . ILE A 1 107 ? -4.610 -4.906 3.116 1.00 95.12 107 ILE A C 1
ATOM 857 O O . ILE A 1 107 ? -5.310 -4.595 2.153 1.00 95.12 107 ILE A O 1
ATOM 861 N N . PHE A 1 108 ? -3.327 -4.574 3.192 1.00 97.25 108 PHE A N 1
ATOM 862 C CA . PHE A 1 108 ? -2.618 -3.948 2.080 1.00 97.25 108 PHE A CA 1
ATOM 863 C C . PHE A 1 108 ? -1.802 -4.985 1.316 1.00 97.25 108 PHE A C 1
ATOM 865 O O . PHE A 1 108 ? -1.142 -5.822 1.925 1.00 97.25 108 PHE A O 1
ATOM 872 N N . ILE A 1 109 ? -1.797 -4.910 -0.013 1.00 94.00 109 ILE A N 1
ATOM 873 C CA . ILE A 1 109 ? -0.837 -5.637 -0.848 1.00 94.00 109 ILE A CA 1
ATOM 874 C C . ILE A 1 109 ? -0.081 -4.650 -1.731 1.00 94.00 109 ILE A C 1
ATOM 876 O O . ILE A 1 109 ? -0.681 -3.848 -2.443 1.00 94.00 109 ILE A O 1
ATOM 880 N N . GLY A 1 110 ? 1.245 -4.670 -1.654 1.00 90.88 110 GLY A N 1
ATOM 881 C CA . GLY A 1 110 ? 2.123 -3.737 -2.350 1.00 90.88 110 GLY A CA 1
ATOM 882 C C . GLY A 1 110 ? 3.056 -4.455 -3.301 1.00 90.88 110 GLY A C 1
ATOM 883 O O . GLY A 1 110 ? 3.798 -5.337 -2.880 1.00 90.88 110 GLY A O 1
ATOM 884 N N . HIS A 1 111 ? 3.074 -4.042 -4.564 1.00 86.12 111 HIS A N 1
ATOM 885 C CA . HIS A 1 111 ? 4.082 -4.489 -5.521 1.00 86.12 111 HIS A CA 1
ATOM 886 C C . HIS A 1 111 ? 5.163 -3.419 -5.698 1.00 86.12 111 HIS A C 1
ATOM 888 O O . HIS A 1 111 ? 4.857 -2.253 -5.956 1.00 86.12 111 HIS A O 1
ATOM 894 N N . SER A 1 112 ? 6.438 -3.806 -5.602 1.00 84.50 112 SER A N 1
ATOM 895 C CA . SER A 1 112 ? 7.586 -2.914 -5.787 1.00 84.50 112 SER A CA 1
ATOM 896 C C . SER A 1 112 ? 7.445 -1.642 -4.927 1.00 84.50 112 SER A C 1
ATOM 898 O O . SER A 1 112 ? 7.246 -1.751 -3.715 1.00 84.50 112 SER A O 1
ATOM 900 N N . MET A 1 113 ? 7.492 -0.446 -5.530 1.00 85.56 113 MET A N 1
ATOM 901 C CA . MET A 1 113 ? 7.270 0.853 -4.871 1.00 85.56 113 MET A CA 1
ATOM 902 C C . MET A 1 113 ? 5.965 0.927 -4.062 1.00 85.56 113 MET A C 1
ATOM 904 O O . MET A 1 113 ? 5.906 1.631 -3.054 1.00 85.56 113 MET A O 1
ATOM 908 N N . GLY A 1 114 ? 4.927 0.187 -4.454 1.00 88.56 114 GLY A N 1
ATOM 909 C CA . GLY A 1 114 ? 3.658 0.169 -3.738 1.00 88.56 114 GLY A CA 1
ATOM 910 C C . GLY A 1 114 ? 3.795 -0.253 -2.276 1.00 88.56 114 GLY A C 1
ATOM 911 O O . GLY A 1 114 ? 3.105 0.292 -1.419 1.00 88.56 114 GLY A O 1
ATOM 912 N N . GLY A 1 115 ? 4.747 -1.136 -1.960 1.00 90.81 115 GLY A N 1
ATOM 913 C CA . GLY A 1 115 ? 5.035 -1.507 -0.573 1.00 90.81 115 GLY A CA 1
ATOM 914 C C . GLY A 1 115 ? 5.637 -0.368 0.255 1.00 90.81 115 GLY A C 1
ATOM 915 O O . GLY A 1 115 ? 5.280 -0.204 1.418 1.00 90.81 115 GLY A O 1
ATOM 916 N N . LEU A 1 116 ? 6.466 0.486 -0.354 1.00 90.38 116 LEU A N 1
ATOM 917 C CA . LEU A 1 116 ? 7.014 1.677 0.308 1.00 90.38 116 LEU A CA 1
ATOM 918 C C . LEU A 1 116 ? 5.941 2.747 0.536 1.00 90.38 116 LEU A C 1
ATOM 920 O O . LEU A 1 116 ? 5.945 3.419 1.569 1.00 90.38 116 LEU A O 1
ATOM 924 N N . ILE A 1 117 ? 5.000 2.880 -0.406 1.00 93.06 117 ILE A N 1
ATOM 925 C CA . ILE A 1 117 ? 3.808 3.721 -0.233 1.00 93.06 117 ILE A CA 1
ATOM 926 C C . ILE A 1 117 ? 3.002 3.221 0.969 1.00 93.06 117 ILE A C 1
ATOM 928 O O . ILE A 1 117 ? 2.688 4.016 1.846 1.00 93.06 117 ILE A O 1
ATOM 932 N N . ILE A 1 118 ? 2.729 1.916 1.061 1.00 96.88 118 ILE A N 1
ATOM 933 C CA . ILE A 1 118 ? 2.002 1.320 2.195 1.00 96.88 118 ILE A CA 1
ATOM 934 C C . ILE A 1 118 ? 2.720 1.588 3.522 1.00 96.88 118 ILE A C 1
ATOM 936 O O . ILE A 1 118 ? 2.092 2.077 4.461 1.00 96.88 118 ILE A O 1
ATOM 940 N N . ALA A 1 119 ? 4.030 1.332 3.590 1.00 95.69 119 ALA A N 1
ATOM 941 C CA . ALA A 1 119 ? 4.816 1.566 4.797 1.00 95.69 119 ALA A CA 1
ATOM 942 C C . ALA A 1 119 ? 4.718 3.028 5.255 1.00 95.69 119 ALA A C 1
ATOM 944 O O . ALA A 1 119 ? 4.349 3.309 6.398 1.00 95.69 119 ALA A O 1
ATOM 945 N N . LYS A 1 120 ? 4.941 3.982 4.339 1.00 95.50 120 LYS A N 1
ATOM 946 C CA . LYS A 1 120 ? 4.847 5.411 4.660 1.00 95.50 120 LYS A CA 1
ATOM 947 C C . LYS A 1 120 ? 3.422 5.841 5.017 1.00 95.50 120 LYS A C 1
ATOM 949 O O . LYS A 1 120 ? 3.257 6.658 5.925 1.00 95.50 120 LYS A O 1
ATOM 954 N N . THR A 1 121 ? 2.410 5.294 4.349 1.00 97.12 121 THR A N 1
ATOM 955 C CA . THR A 1 121 ? 0.990 5.510 4.654 1.00 97.12 121 THR A CA 1
ATOM 956 C C . THR A 1 121 ? 0.666 5.108 6.086 1.00 97.12 121 THR A C 1
ATOM 958 O O . THR A 1 121 ? 0.043 5.891 6.797 1.00 97.12 121 THR A O 1
ATOM 961 N N . ILE A 1 122 ? 1.133 3.946 6.546 1.00 97.31 122 ILE A N 1
ATOM 962 C CA . ILE A 1 122 ? 0.897 3.474 7.918 1.00 97.31 122 ILE A CA 1
ATOM 963 C C . ILE A 1 122 ? 1.628 4.356 8.940 1.00 97.31 122 ILE A C 1
ATOM 965 O O . ILE A 1 122 ? 1.034 4.722 9.957 1.00 97.31 122 ILE A O 1
ATOM 969 N N . CYS A 1 123 ? 2.858 4.799 8.647 1.00 96.44 123 CYS A N 1
ATOM 970 C CA . CYS A 1 123 ? 3.563 5.765 9.499 1.00 96.44 123 CYS A CA 1
ATOM 971 C C . CYS A 1 123 ? 2.794 7.090 9.634 1.00 96.44 123 CYS A C 1
ATOM 973 O O . CYS A 1 123 ? 2.614 7.595 10.743 1.00 96.44 123 CYS A O 1
ATOM 975 N N . ILE A 1 124 ? 2.294 7.646 8.522 1.00 96.81 124 ILE A N 1
ATOM 976 C CA . ILE A 1 124 ? 1.478 8.873 8.534 1.00 96.81 124 ILE A CA 1
ATOM 977 C C . ILE A 1 124 ? 0.168 8.637 9.293 1.00 96.81 124 ILE A C 1
ATOM 979 O O . ILE A 1 124 ? -0.230 9.478 10.101 1.00 96.81 124 ILE A O 1
ATOM 983 N N . ALA A 1 125 ? -0.475 7.490 9.070 1.00 96.50 125 ALA A N 1
ATOM 984 C CA . ALA A 1 125 ? -1.736 7.150 9.706 1.00 96.50 125 ALA A CA 1
ATOM 985 C C . ALA A 1 125 ? -1.612 7.066 11.229 1.00 96.50 125 ALA A C 1
ATOM 987 O O . ALA A 1 125 ? -2.459 7.582 11.951 1.00 96.50 125 ALA A O 1
ATOM 988 N N . LYS A 1 126 ? -0.523 6.474 11.734 1.00 95.56 126 LYS A N 1
ATOM 989 C CA . LYS A 1 126 ? -0.275 6.373 13.177 1.00 95.56 126 LYS A CA 1
ATOM 990 C C . LYS A 1 126 ? 0.082 7.716 13.821 1.00 95.56 126 LYS A C 1
ATOM 992 O O . LYS A 1 126 ? -0.207 7.903 15.007 1.00 95.56 126 LYS A O 1
ATOM 997 N N . ALA A 1 127 ? 0.707 8.620 13.066 1.00 95.12 127 ALA A N 1
ATOM 998 C CA . ALA A 1 127 ? 1.151 9.931 13.539 1.00 95.12 127 ALA A CA 1
ATOM 999 C C . ALA A 1 127 ? 0.037 10.997 13.566 1.00 95.12 127 ALA A C 1
ATOM 1001 O O . ALA A 1 127 ? 0.201 12.024 14.225 1.00 95.12 127 ALA A O 1
ATOM 1002 N N . SER A 1 128 ? -1.088 10.776 12.877 1.00 94.94 128 SER A N 1
ATOM 1003 C CA . SER A 1 128 ? -2.209 11.721 12.804 1.00 94.94 128 SER A CA 1
ATOM 1004 C C . SER A 1 128 ? -3.487 11.137 13.400 1.00 94.94 128 SER A C 1
ATOM 1006 O O . SER A 1 128 ? -3.937 10.072 12.987 1.00 94.94 128 SER A O 1
ATOM 1008 N N . LYS A 1 129 ? -4.140 11.878 14.306 1.00 93.75 129 LYS A N 1
ATOM 1009 C CA . LYS A 1 129 ? -5.439 11.483 14.887 1.00 93.75 129 LYS A CA 1
ATOM 1010 C C . LYS A 1 129 ? -6.537 11.302 13.837 1.00 93.75 129 LYS A C 1
ATOM 1012 O O . LYS A 1 129 ? -7.443 10.504 14.036 1.00 93.75 129 LYS A O 1
ATOM 1017 N N . GLU A 1 130 ? -6.456 12.041 12.734 1.00 94.56 130 GLU A N 1
ATOM 1018 C CA . GLU A 1 130 ? -7.417 11.963 11.630 1.00 94.56 130 GLU A CA 1
ATOM 1019 C C . GLU A 1 130 ? -7.401 10.589 10.945 1.00 94.56 130 GLU A C 1
ATOM 1021 O O . GLU A 1 130 ? -8.445 10.039 10.604 1.00 94.56 130 GLU A O 1
ATOM 1026 N N . TYR A 1 131 ? -6.210 10.012 10.794 1.00 95.44 131 TYR A N 1
ATOM 1027 C CA . TYR A 1 131 ? -5.983 8.771 10.056 1.00 95.44 131 TYR A CA 1
ATOM 1028 C C . TYR A 1 131 ? -5.788 7.552 10.964 1.00 95.44 131 TYR A C 1
ATOM 1030 O O . TYR A 1 131 ? -5.744 6.422 10.476 1.00 95.44 131 TYR A O 1
ATOM 1038 N N . GLU A 1 132 ? -5.705 7.757 12.279 1.00 92.31 132 GLU A N 1
ATOM 1039 C CA . GLU A 1 132 ? -5.519 6.699 13.272 1.00 92.31 132 GLU A CA 1
ATOM 1040 C C . GLU A 1 132 ? -6.508 5.524 13.124 1.00 92.31 132 GLU A C 1
ATOM 1042 O O . GLU A 1 132 ? -6.057 4.379 13.224 1.00 92.31 132 GLU A O 1
ATOM 1047 N N . PRO A 1 133 ? -7.802 5.727 12.788 1.00 91.75 133 PRO A N 1
ATOM 1048 C CA . PRO A 1 133 ? -8.715 4.612 12.533 1.00 91.75 133 PRO A CA 1
ATOM 1049 C C . PRO A 1 133 ? -8.247 3.664 11.418 1.00 91.75 133 PRO A C 1
ATOM 1051 O O . PRO A 1 133 ? -8.457 2.457 11.519 1.00 91.75 133 PRO A O 1
ATOM 1054 N N . LEU A 1 134 ? -7.588 4.178 10.372 1.00 94.62 134 LEU A N 1
ATOM 1055 C CA . LEU A 1 134 ? -7.052 3.356 9.280 1.00 94.62 134 LEU A CA 1
ATOM 1056 C C . LEU A 1 134 ? -5.863 2.516 9.750 1.00 94.62 134 LEU A C 1
ATOM 1058 O O . LEU A 1 134 ? -5.779 1.339 9.402 1.00 94.62 134 LEU A O 1
ATOM 1062 N N . ALA A 1 135 ? -4.987 3.090 10.581 1.00 93.88 135 ALA A N 1
ATOM 1063 C CA . ALA A 1 135 ? -3.879 2.352 11.182 1.00 93.88 135 ALA A CA 1
ATOM 1064 C C . ALA A 1 135 ? -4.397 1.229 12.097 1.00 93.88 135 ALA A C 1
ATOM 1066 O O . ALA A 1 135 ? -3.966 0.091 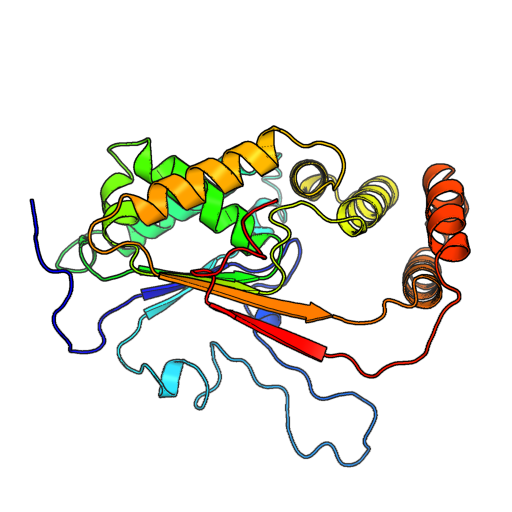11.962 1.00 93.88 135 ALA A O 1
ATOM 1067 N N . ILE A 1 136 ? -5.377 1.527 12.960 1.00 92.19 136 ILE A N 1
ATOM 1068 C CA . ILE A 1 136 ? -5.996 0.551 13.876 1.00 92.19 136 ILE A CA 1
ATOM 1069 C C . ILE A 1 136 ? -6.713 -0.574 13.118 1.00 92.19 136 ILE A C 1
ATOM 1071 O O . ILE A 1 136 ? -6.676 -1.724 13.544 1.00 92.19 136 ILE A O 1
ATOM 1075 N N . CYS A 1 137 ? -7.373 -0.262 12.001 1.00 92.94 137 CYS A N 1
ATOM 1076 C CA . CYS A 1 137 ? -8.074 -1.270 11.204 1.00 92.94 137 CYS A CA 1
ATOM 1077 C C . CYS A 1 137 ? -7.143 -2.103 10.319 1.00 92.94 137 CYS A C 1
ATOM 1079 O O . CYS A 1 137 ? -7.612 -3.068 9.719 1.00 92.94 137 CYS A O 1
ATOM 1081 N N . THR A 1 138 ? -5.868 -1.738 10.187 1.00 95.12 138 THR A N 1
ATOM 1082 C CA . THR A 1 138 ? -4.917 -2.500 9.375 1.00 95.12 138 THR A CA 1
ATOM 1083 C C . THR A 1 138 ? -4.501 -3.752 10.128 1.00 95.12 138 THR A C 1
ATOM 1085 O O . THR A 1 138 ? -3.910 -3.660 11.196 1.00 95.12 138 THR A O 1
ATOM 1088 N N . VAL A 1 139 ? -4.819 -4.918 9.569 1.00 93.69 139 VAL A N 1
ATOM 1089 C CA . VAL A 1 139 ? -4.551 -6.221 10.201 1.00 93.69 139 VAL A CA 1
ATOM 1090 C C . VAL A 1 139 ? -3.433 -6.993 9.510 1.00 93.69 139 VAL A C 1
ATOM 1092 O O . VAL A 1 139 ? -2.823 -7.852 10.133 1.00 93.69 139 VAL A O 1
ATOM 1095 N N . GLY A 1 140 ? -3.118 -6.666 8.252 1.00 90.75 140 GLY A N 1
ATOM 1096 C CA . GLY A 1 140 ? -2.024 -7.316 7.540 1.00 90.75 140 GLY A CA 1
ATOM 1097 C C . GLY A 1 140 ? -1.512 -6.545 6.328 1.00 90.75 140 GLY A C 1
ATOM 1098 O O . GLY A 1 140 ? -2.221 -5.727 5.737 1.00 90.75 140 GLY A O 1
ATOM 1099 N N . CYS A 1 141 ? -0.264 -6.815 5.954 1.00 93.75 141 CYS A N 1
ATOM 1100 C CA . CYS A 1 141 ? 0.398 -6.269 4.774 1.00 93.75 141 CYS A CA 1
ATOM 1101 C C . CYS A 1 141 ? 1.183 -7.363 4.030 1.00 93.75 141 CYS A C 1
ATOM 1103 O O . CYS A 1 141 ? 2.006 -8.054 4.627 1.00 93.75 141 CYS A O 1
ATOM 1105 N N . GLY A 1 142 ? 0.966 -7.487 2.719 1.00 89.69 142 GLY A N 1
ATOM 1106 C CA . GLY A 1 142 ? 1.730 -8.352 1.820 1.00 89.69 142 GLY A CA 1
ATOM 1107 C C . GLY A 1 142 ? 2.588 -7.546 0.846 1.00 89.69 142 GLY A C 1
ATOM 1108 O O . GLY A 1 142 ? 2.091 -6.640 0.181 1.00 89.69 142 GLY A O 1
ATOM 1109 N N . PHE A 1 143 ? 3.868 -7.880 0.725 1.00 86.00 143 PHE A N 1
ATOM 1110 C CA . PHE A 1 143 ? 4.833 -7.151 -0.095 1.00 86.00 143 PHE A CA 1
ATOM 1111 C C . PHE A 1 143 ? 5.452 -8.049 -1.162 1.00 86.00 143 PHE A C 1
ATOM 1113 O O . PHE A 1 143 ? 5.942 -9.134 -0.857 1.00 86.00 143 PHE A O 1
ATOM 1120 N N . PHE A 1 144 ? 5.468 -7.575 -2.406 1.00 82.12 144 PHE A N 1
ATOM 1121 C CA . PHE A 1 144 ? 5.969 -8.305 -3.569 1.00 82.12 144 PHE A CA 1
ATOM 1122 C C . PHE A 1 144 ? 7.104 -7.519 -4.227 1.00 82.12 144 PHE A C 1
ATOM 1124 O O . PHE A 1 144 ? 6.863 -6.507 -4.887 1.00 82.12 144 PHE A O 1
ATOM 1131 N N . GLY A 1 145 ? 8.350 -7.954 -4.024 1.00 75.62 145 GLY A N 1
ATOM 1132 C CA . GLY A 1 145 ? 9.539 -7.304 -4.590 1.00 75.62 145 GLY A CA 1
ATOM 1133 C C . GLY A 1 145 ? 9.742 -5.854 -4.128 1.00 75.62 145 GLY A C 1
ATOM 1134 O O . GLY A 1 145 ? 10.265 -5.032 -4.883 1.00 75.62 145 GLY A O 1
ATOM 1135 N N . THR A 1 146 ? 9.276 -5.503 -2.926 1.00 82.81 146 THR A N 1
ATOM 1136 C CA . THR A 1 146 ? 9.391 -4.142 -2.382 1.00 82.81 146 THR A CA 1
ATOM 1137 C C . THR A 1 146 ? 10.829 -3.839 -1.947 1.00 82.81 146 THR A C 1
ATOM 1139 O O . THR A 1 146 ? 11.380 -4.575 -1.130 1.00 82.81 146 THR A O 1
ATOM 1142 N N . PRO A 1 147 ? 11.451 -2.750 -2.442 1.00 83.12 147 PRO A N 1
ATOM 1143 C CA . PRO A 1 147 ? 12.845 -2.434 -2.146 1.00 83.12 147 PRO A CA 1
ATOM 1144 C C . PRO A 1 147 ? 12.980 -1.672 -0.817 1.00 83.12 147 PRO A C 1
ATOM 1146 O O . PRO A 1 147 ? 13.333 -0.495 -0.816 1.00 83.12 147 PRO A O 1
ATOM 1149 N N . PHE A 1 148 ? 12.702 -2.329 0.314 1.00 80.69 148 PHE A N 1
ATOM 1150 C CA . PHE A 1 148 ? 12.823 -1.732 1.658 1.00 80.69 148 PHE A CA 1
ATOM 1151 C C . PHE A 1 148 ? 14.245 -1.263 2.003 1.00 80.69 148 PHE A C 1
ATOM 1153 O O . PHE A 1 148 ? 14.398 -0.311 2.758 1.00 80.69 148 PHE A O 1
ATOM 1160 N N . HIS A 1 149 ? 15.262 -1.856 1.371 1.00 74.06 149 HIS A N 1
ATOM 1161 C CA . HIS A 1 149 ? 16.678 -1.471 1.484 1.00 74.06 149 HIS A CA 1
ATOM 1162 C C . HIS A 1 149 ? 17.212 -0.791 0.211 1.00 74.06 149 HIS A C 1
ATOM 1164 O O . HIS A 1 149 ? 18.409 -0.759 -0.069 1.00 74.06 149 HIS A O 1
ATOM 1170 N N . GLY A 1 150 ? 16.305 -0.278 -0.617 1.00 68.88 150 GLY A N 1
ATOM 1171 C CA . GLY A 1 150 ? 16.631 0.327 -1.898 1.00 68.88 150 GLY A CA 1
ATOM 1172 C C . GLY A 1 150 ? 16.964 -0.704 -2.977 1.00 68.88 150 GLY A C 1
ATOM 1173 O O . GLY A 1 150 ? 16.984 -1.916 -2.778 1.00 68.88 150 GLY A O 1
ATOM 1174 N N . THR A 1 151 ? 17.180 -0.215 -4.194 1.00 66.56 151 THR A N 1
ATOM 1175 C CA . THR A 1 151 ? 17.535 -1.048 -5.345 1.00 66.56 151 THR A CA 1
ATOM 1176 C C . THR A 1 151 ? 18.504 -0.324 -6.271 1.00 66.56 151 THR A C 1
ATOM 1178 O O . THR A 1 151 ? 18.406 0.882 -6.513 1.00 66.56 151 THR A O 1
ATOM 1181 N N . ALA A 1 152 ? 19.456 -1.069 -6.838 1.00 60.69 152 ALA A N 1
ATOM 1182 C CA . ALA A 1 152 ? 20.337 -0.545 -7.881 1.00 60.69 152 ALA A CA 1
ATOM 1183 C C . ALA A 1 152 ? 19.551 -0.155 -9.149 1.00 60.69 152 ALA A C 1
ATOM 1185 O O . ALA A 1 152 ? 19.966 0.743 -9.883 1.00 60.69 152 ALA A O 1
ATOM 1186 N N . MET A 1 153 ? 18.382 -0.769 -9.373 1.00 59.16 153 MET A N 1
ATOM 1187 C CA . MET A 1 153 ? 17.505 -0.479 -10.511 1.00 59.16 153 MET A CA 1
ATOM 1188 C C . MET A 1 153 ? 16.881 0.920 -10.439 1.00 59.16 153 MET A C 1
ATOM 1190 O O . MET A 1 153 ? 16.559 1.497 -11.475 1.00 59.16 153 MET A O 1
ATOM 1194 N N . ALA A 1 154 ? 16.788 1.524 -9.249 1.00 61.97 154 ALA A N 1
ATOM 1195 C CA . ALA A 1 154 ? 16.294 2.891 -9.089 1.00 61.97 154 ALA A CA 1
ATOM 1196 C C . ALA A 1 154 ? 17.195 3.915 -9.800 1.00 61.97 154 ALA A C 1
ATOM 1198 O O . ALA A 1 154 ? 16.705 4.885 -10.374 1.00 61.97 154 ALA A O 1
ATOM 1199 N N . LYS A 1 155 ? 18.514 3.667 -9.839 1.00 59.22 155 LYS A N 1
ATOM 1200 C CA . LYS A 1 155 ? 19.469 4.499 -10.591 1.00 59.22 155 LYS A CA 1
ATOM 1201 C C . LYS A 1 155 ? 19.231 4.416 -12.098 1.00 59.22 155 LYS A C 1
ATOM 1203 O O . LYS A 1 155 ? 19.290 5.438 -12.774 1.00 59.22 155 LYS A O 1
ATOM 1208 N N . LEU A 1 156 ? 18.928 3.221 -12.612 1.00 53.84 156 LEU A N 1
ATOM 1209 C CA . LEU A 1 156 ? 18.581 3.030 -14.024 1.00 53.84 156 LEU A CA 1
ATOM 1210 C C . LEU A 1 156 ? 17.252 3.708 -14.367 1.00 53.84 156 LEU A C 1
ATOM 1212 O O . LEU A 1 156 ? 17.148 4.339 -15.415 1.00 53.84 156 LEU A O 1
ATOM 1216 N N . GLY A 1 157 ? 16.270 3.646 -13.465 1.00 55.66 157 GLY A N 1
ATOM 1217 C CA . GLY A 1 157 ? 15.019 4.385 -13.609 1.00 55.66 157 GLY A CA 1
ATOM 1218 C C . GLY A 1 157 ? 15.236 5.898 -13.675 1.00 55.66 157 GLY A C 1
ATOM 1219 O O . GLY A 1 157 ? 14.685 6.540 -14.560 1.00 55.66 157 GLY A O 1
ATOM 1220 N N . LEU A 1 158 ? 16.076 6.471 -12.803 1.00 57.72 158 LEU A N 1
ATOM 1221 C CA . LEU A 1 158 ? 16.372 7.918 -12.808 1.00 57.72 158 LEU A CA 1
ATOM 1222 C C . LEU A 1 158 ? 17.049 8.382 -14.085 1.00 57.72 158 LEU A C 1
ATOM 1224 O O . LEU A 1 158 ? 16.762 9.453 -14.603 1.00 57.72 158 LEU A O 1
ATOM 1228 N N . LEU A 1 159 ? 17.962 7.561 -14.584 1.00 51.56 159 LEU A N 1
ATOM 1229 C CA . LEU A 1 159 ? 18.644 7.820 -15.837 1.00 51.56 159 LEU A CA 1
ATOM 1230 C C . LEU A 1 159 ? 17.680 7.752 -17.025 1.00 51.56 159 LEU A C 1
ATOM 1232 O O . LEU A 1 159 ? 17.786 8.529 -17.969 1.00 51.56 159 LEU A O 1
ATOM 1236 N N . TYR A 1 160 ? 16.707 6.844 -16.970 1.00 48.34 160 TYR A N 1
ATOM 1237 C CA . TYR A 1 160 ? 15.634 6.799 -17.951 1.00 48.34 160 TYR A CA 1
ATOM 1238 C C . TYR A 1 160 ? 14.752 8.057 -17.866 1.00 48.34 160 TYR A C 1
ATOM 1240 O O . TYR A 1 160 ? 14.481 8.684 -18.888 1.00 48.34 160 TYR A O 1
ATOM 1248 N N . THR A 1 161 ? 14.346 8.500 -16.671 1.00 56.25 161 THR A N 1
ATOM 1249 C CA . THR A 1 161 ? 13.508 9.705 -16.527 1.00 56.25 161 THR A CA 1
ATOM 1250 C C . THR A 1 161 ? 14.226 10.979 -16.954 1.00 56.25 161 THR A C 1
ATOM 1252 O O . THR A 1 161 ? 13.602 11.807 -17.619 1.00 56.25 161 THR A O 1
ATOM 1255 N N . SER A 1 162 ? 15.523 11.109 -16.651 1.00 53.44 162 SER A N 1
ATOM 1256 C CA . SER A 1 162 ? 16.330 12.279 -17.017 1.00 53.44 162 SER A CA 1
ATOM 1257 C C . SER A 1 162 ? 16.556 12.405 -18.525 1.00 53.44 162 SER A C 1
ATOM 1259 O O . SER A 1 162 ? 16.778 13.505 -19.019 1.00 53.44 162 SER A O 1
ATOM 1261 N N . VAL A 1 163 ? 16.509 11.291 -19.265 1.00 47.12 163 VAL A N 1
ATOM 1262 C CA . VAL A 1 163 ? 16.687 11.274 -20.728 1.00 47.12 163 VAL A CA 1
ATOM 1263 C C . VAL A 1 163 ? 15.351 11.369 -21.474 1.00 47.12 163 VAL A C 1
ATOM 1265 O O . VAL A 1 163 ? 15.304 11.970 -22.544 1.00 47.12 163 VAL A O 1
ATOM 1268 N N . PHE A 1 164 ? 14.258 10.829 -20.920 1.00 47.75 164 PHE A N 1
ATOM 1269 C CA . PHE A 1 164 ? 12.953 10.749 -21.602 1.00 47.75 164 PHE A CA 1
ATOM 1270 C C . PHE A 1 164 ? 11.865 11.680 -21.049 1.00 47.75 164 PHE A C 1
ATOM 1272 O O . PHE A 1 164 ? 10.712 11.578 -21.464 1.00 47.75 164 PHE A O 1
ATOM 1279 N N . GLY A 1 165 ? 12.197 12.601 -20.138 1.00 49.38 165 GLY A N 1
ATOM 1280 C CA . GLY A 1 165 ? 11.273 13.660 -19.708 1.00 49.38 165 GLY A CA 1
ATOM 1281 C C . GLY A 1 165 ? 10.094 13.170 -18.859 1.00 49.38 165 GLY A C 1
ATOM 1282 O O . GLY A 1 165 ? 9.010 13.755 -18.878 1.00 49.38 165 GLY A O 1
ATOM 1283 N N . GLN A 1 166 ? 10.296 12.102 -18.087 1.00 55.22 166 GLN A N 1
ATOM 1284 C CA . GLN A 1 166 ? 9.329 11.593 -17.107 1.00 55.22 166 GLN A CA 1
ATOM 1285 C C . GLN A 1 166 ? 9.636 12.181 -15.716 1.00 55.22 166 GLN A C 1
ATOM 1287 O O . GLN A 1 166 ? 9.813 11.452 -14.741 1.00 55.22 166 GLN A O 1
ATOM 1292 N N . GLU A 1 167 ? 9.708 13.517 -15.632 1.00 54.22 167 GLU A N 1
ATOM 1293 C CA . GLU A 1 167 ? 10.092 14.291 -14.429 1.00 54.22 167 GLU A CA 1
ATOM 1294 C C . GLU A 1 167 ? 9.265 13.951 -13.177 1.00 54.22 167 GLU A C 1
ATOM 1296 O O . GLU A 1 167 ? 9.692 14.198 -12.051 1.00 54.22 167 GLU A O 1
ATOM 1301 N N . GLY A 1 168 ? 8.074 13.368 -13.354 1.00 55.97 168 GLY A N 1
ATOM 1302 C CA . GLY A 1 168 ? 7.224 12.971 -12.241 1.00 55.97 168 GLY A CA 1
ATOM 1303 C C . GLY A 1 168 ? 7.861 11.899 -11.352 1.00 55.97 168 GLY A C 1
ATOM 1304 O O . GLY A 1 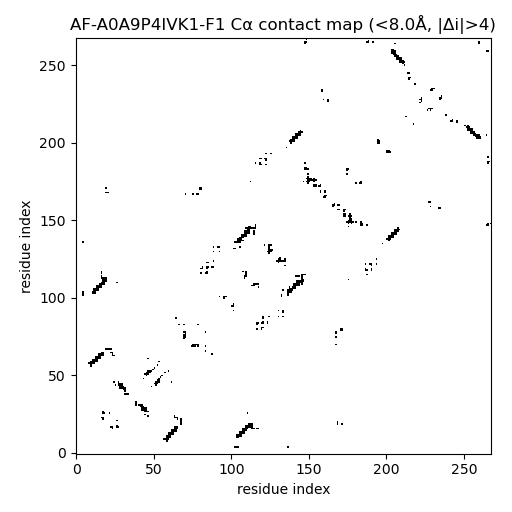168 ? 7.805 11.961 -10.131 1.00 55.97 168 GLY A O 1
ATOM 1305 N N . TYR A 1 169 ? 8.564 10.935 -11.931 1.00 65.62 169 TYR A N 1
ATOM 1306 C CA . TYR A 1 169 ? 9.015 9.774 -11.165 1.00 65.62 169 TYR A CA 1
ATOM 1307 C C . TYR A 1 169 ? 10.342 9.978 -10.424 1.00 65.62 169 TYR A C 1
ATOM 1309 O O . TYR A 1 169 ? 10.730 9.117 -9.636 1.00 65.62 169 TYR A O 1
ATOM 1317 N N . GLU A 1 170 ? 11.020 11.114 -10.607 1.00 66.44 170 GLU A N 1
ATOM 1318 C CA . GLU A 1 170 ? 12.361 11.355 -10.060 1.00 66.44 170 GLU A CA 1
ATOM 1319 C C . GLU A 1 170 ? 12.412 11.313 -8.534 1.00 66.44 170 GLU A C 1
ATOM 1321 O O . GLU A 1 170 ? 13.279 10.651 -7.967 1.00 66.44 170 GLU A O 1
ATOM 1326 N N . ALA A 1 171 ? 11.466 11.961 -7.849 1.00 65.62 171 ALA A N 1
ATOM 1327 C CA . ALA A 1 171 ? 11.432 11.961 -6.387 1.00 65.62 171 ALA A CA 1
ATOM 1328 C C . ALA A 1 171 ? 11.253 10.537 -5.831 1.00 65.62 171 ALA A C 1
ATOM 1330 O O . ALA A 1 171 ? 11.934 10.135 -4.889 1.00 65.62 171 ALA A O 1
ATOM 1331 N N . LEU A 1 172 ? 10.397 9.740 -6.466 1.00 65.62 172 LEU A N 1
ATOM 1332 C CA . LEU A 1 172 ? 10.118 8.360 -6.078 1.00 65.62 172 LEU A CA 1
ATOM 1333 C C . LEU A 1 172 ? 11.298 7.433 -6.375 1.00 65.62 172 LEU A C 1
ATOM 1335 O O . LEU A 1 172 ? 11.697 6.631 -5.534 1.00 65.62 172 LEU A O 1
ATOM 1339 N N . LEU A 1 173 ? 11.926 7.578 -7.534 1.00 68.38 173 LEU A N 1
ATOM 1340 C CA . LEU A 1 173 ? 13.125 6.813 -7.848 1.00 68.38 173 LEU A CA 1
ATOM 1341 C C . LEU A 1 173 ? 14.311 7.227 -6.967 1.00 68.38 173 LEU A C 1
ATOM 1343 O O . LEU A 1 173 ? 15.102 6.375 -6.574 1.00 68.38 173 LEU A O 1
ATOM 1347 N N . SER A 1 174 ? 14.422 8.507 -6.601 1.00 67.94 174 SER A N 1
ATOM 1348 C CA . SER A 1 174 ? 15.437 8.969 -5.651 1.00 67.94 174 SER A CA 1
ATOM 1349 C C . SER A 1 174 ? 15.255 8.341 -4.271 1.00 67.94 174 SER A C 1
ATOM 1351 O O . SER A 1 174 ? 16.246 7.937 -3.670 1.00 67.94 174 SER A O 1
ATOM 1353 N N . PHE A 1 175 ? 14.005 8.148 -3.838 1.00 65.44 175 PHE A N 1
ATOM 1354 C CA . PHE A 1 175 ? 13.665 7.484 -2.581 1.00 65.44 175 PHE A CA 1
ATOM 1355 C C . PHE A 1 175 ? 14.037 5.992 -2.562 1.00 65.44 175 PHE A C 1
ATOM 1357 O O . PHE A 1 175 ? 14.271 5.449 -1.493 1.00 65.44 175 PHE A O 1
ATOM 1364 N N . MET A 1 176 ? 14.142 5.325 -3.717 1.00 62.00 176 MET A N 1
ATOM 1365 C CA . MET A 1 176 ? 14.493 3.897 -3.812 1.00 62.00 176 MET A CA 1
ATOM 1366 C C . MET A 1 176 ? 15.988 3.628 -4.046 1.00 62.00 176 MET A C 1
ATOM 1368 O O . MET A 1 176 ? 16.371 2.486 -4.303 1.00 62.00 176 MET A O 1
ATOM 1372 N N . LYS A 1 177 ? 16.857 4.644 -4.036 1.00 69.38 177 LYS A N 1
ATOM 1373 C CA . LYS A 1 177 ? 18.291 4.438 -4.292 1.00 69.38 177 LYS A CA 1
ATOM 1374 C C . LYS A 1 177 ? 18.933 3.590 -3.188 1.00 69.38 177 LYS A C 1
AT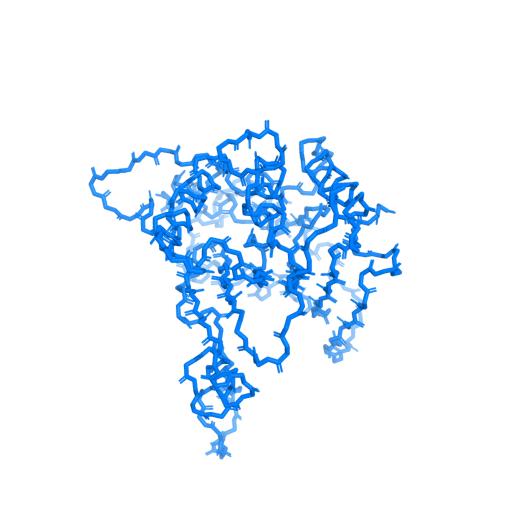OM 1376 O O . LYS A 1 177 ? 18.780 3.898 -2.018 1.00 69.38 177 LYS A O 1
ATOM 1381 N N . ASN A 1 178 ? 19.728 2.597 -3.595 1.00 57.53 178 ASN A N 1
ATOM 1382 C CA . ASN A 1 178 ? 20.577 1.760 -2.729 1.00 57.53 178 ASN A CA 1
ATOM 1383 C C . ASN A 1 178 ? 21.903 2.454 -2.312 1.00 57.53 178 ASN A C 1
ATOM 1385 O O . ASN A 1 178 ? 22.947 1.824 -2.187 1.00 57.53 178 ASN A O 1
ATOM 1389 N N . GLU A 1 179 ? 21.928 3.785 -2.239 1.00 61.41 179 GLU A N 1
ATOM 1390 C CA . GLU A 1 179 ? 22.979 4.498 -1.488 1.00 61.41 179 GLU A CA 1
ATOM 1391 C C . GLU A 1 179 ? 22.459 4.663 -0.057 1.00 61.41 179 GLU A C 1
ATOM 1393 O O . GLU A 1 179 ? 21.251 4.541 0.114 1.00 61.41 179 GLU A O 1
ATOM 1398 N N . ARG A 1 180 ? 23.315 4.912 0.953 1.00 57.03 180 ARG A N 1
ATOM 1399 C CA . ARG A 1 180 ? 22.829 5.182 2.323 1.00 57.03 180 ARG A CA 1
ATOM 1400 C C . ARG A 1 180 ? 21.693 6.196 2.247 1.00 57.03 180 ARG A C 1
ATOM 1402 O O . ARG A 1 180 ? 21.905 7.334 1.826 1.00 57.03 180 ARG A O 1
ATOM 1409 N N . ASN A 1 181 ? 20.495 5.726 2.554 1.00 66.00 181 ASN A N 1
ATOM 1410 C CA . ASN A 1 181 ? 19.265 6.462 2.375 1.00 66.00 181 ASN A CA 1
ATOM 1411 C C . ASN A 1 181 ? 18.559 6.435 3.714 1.00 66.00 181 ASN A C 1
ATOM 1413 O O . ASN A 1 181 ? 17.610 5.682 3.921 1.00 66.00 181 ASN A O 1
ATOM 1417 N N . ASP A 1 182 ? 19.062 7.282 4.609 1.00 75.06 182 ASP A N 1
ATOM 1418 C CA . ASP A 1 182 ? 18.605 7.368 5.990 1.00 75.06 182 ASP A CA 1
ATOM 1419 C C . ASP A 1 182 ? 17.080 7.548 6.059 1.00 75.06 182 ASP A C 1
ATOM 1421 O O . ASP A 1 182 ? 16.436 7.020 6.953 1.00 75.06 182 ASP A O 1
ATOM 1425 N N . THR A 1 183 ? 16.472 8.212 5.066 1.00 80.50 183 THR A N 1
ATOM 1426 C CA . THR A 1 183 ? 15.015 8.382 4.985 1.00 80.50 183 THR A CA 1
ATOM 1427 C C . THR A 1 183 ? 14.271 7.081 4.665 1.00 80.50 183 THR A C 1
ATOM 1429 O O . THR A 1 183 ? 13.186 6.855 5.200 1.00 80.50 183 THR A O 1
ATOM 1432 N N . LEU A 1 184 ? 14.792 6.237 3.772 1.00 81.50 184 LEU A N 1
ATOM 1433 C CA . LEU A 1 184 ? 14.185 4.937 3.467 1.00 81.50 184 LEU A CA 1
ATOM 1434 C C . LEU A 1 184 ? 14.347 3.971 4.646 1.00 81.50 184 LEU A C 1
ATOM 1436 O O . LEU A 1 184 ? 13.384 3.297 5.015 1.00 81.50 184 LEU A O 1
ATOM 1440 N N . ASP A 1 185 ? 15.529 3.958 5.260 1.00 82.62 185 ASP A N 1
ATOM 1441 C CA . ASP A 1 185 ? 15.825 3.129 6.429 1.00 82.62 185 ASP A CA 1
ATOM 1442 C C . ASP A 1 185 ? 14.972 3.543 7.638 1.00 82.62 185 ASP A C 1
ATOM 1444 O O . ASP A 1 185 ? 14.409 2.684 8.320 1.00 82.62 185 ASP A O 1
ATOM 1448 N N . GLU A 1 186 ? 14.798 4.850 7.865 1.00 86.12 186 GLU A N 1
ATOM 1449 C CA . GLU A 1 186 ? 13.913 5.402 8.898 1.00 86.12 186 GLU A CA 1
ATOM 1450 C C . GLU A 1 186 ? 12.458 4.994 8.652 1.00 86.12 186 GLU A C 1
ATOM 1452 O O . GLU A 1 186 ? 11.808 4.470 9.553 1.00 86.12 186 GLU A O 1
ATOM 1457 N N . VAL A 1 187 ? 11.947 5.143 7.422 1.00 88.62 187 VAL A N 1
ATOM 1458 C CA . VAL A 1 187 ? 10.565 4.747 7.094 1.00 88.62 187 VAL A CA 1
ATOM 1459 C C . VAL A 1 187 ? 10.340 3.254 7.309 1.00 88.62 187 VAL A C 1
ATOM 1461 O O . VAL A 1 187 ? 9.310 2.877 7.867 1.00 88.62 187 VAL A O 1
ATOM 1464 N N . THR A 1 188 ? 11.280 2.410 6.884 1.00 88.75 188 THR A N 1
ATOM 1465 C CA . THR A 1 188 ? 11.190 0.957 7.069 1.00 88.75 188 THR A CA 1
ATOM 1466 C C . THR A 1 188 ? 11.231 0.595 8.554 1.00 88.75 188 THR A C 1
ATOM 1468 O O . THR A 1 188 ? 10.381 -0.163 9.024 1.00 88.75 188 THR A O 1
ATOM 1471 N N . SER A 1 189 ? 12.157 1.186 9.312 1.00 88.56 189 SER A N 1
ATOM 1472 C CA . SER A 1 189 ? 12.314 0.937 10.751 1.00 88.56 189 SER A CA 1
ATOM 1473 C C . SER A 1 189 ? 11.085 1.377 11.548 1.00 88.56 189 SER A C 1
ATOM 1475 O O . SER A 1 189 ? 10.569 0.610 12.366 1.00 88.56 189 SER A O 1
ATOM 1477 N N . ASP A 1 190 ? 10.568 2.577 11.276 1.00 91.69 190 ASP A N 1
ATOM 1478 C CA . ASP A 1 190 ? 9.352 3.102 11.898 1.00 91.69 190 ASP A CA 1
ATOM 1479 C C . ASP A 1 190 ? 8.145 2.226 11.583 1.00 91.69 190 ASP A C 1
ATOM 1481 O O . ASP A 1 190 ? 7.369 1.892 12.479 1.00 91.69 190 ASP A O 1
ATOM 1485 N N . PHE A 1 191 ? 7.994 1.822 10.320 1.00 94.31 191 PHE A N 1
ATOM 1486 C CA . PHE A 1 191 ? 6.902 0.962 9.883 1.00 94.31 191 PHE A CA 1
ATOM 1487 C C . PHE A 1 191 ? 6.903 -0.371 10.641 1.00 94.31 191 PHE A C 1
ATOM 1489 O O . PHE A 1 191 ? 5.885 -0.746 11.225 1.00 94.31 191 PHE A O 1
ATOM 1496 N N . VAL A 1 192 ? 8.051 -1.052 10.708 1.00 91.06 192 VAL A N 1
ATOM 1497 C CA . VAL A 1 192 ? 8.199 -2.314 11.452 1.00 91.06 192 VAL A CA 1
ATOM 1498 C C . VAL A 1 192 ? 7.906 -2.110 12.938 1.00 91.06 192 VAL A C 1
ATOM 1500 O O . VAL A 1 192 ? 7.159 -2.885 13.541 1.00 91.06 192 VAL A O 1
ATOM 1503 N N . ALA A 1 193 ? 8.445 -1.047 13.539 1.00 91.44 193 ALA A N 1
ATOM 1504 C CA . ALA A 1 193 ? 8.211 -0.734 14.945 1.00 91.44 193 ALA A CA 1
ATOM 1505 C C . ALA A 1 193 ? 6.729 -0.455 15.240 1.00 91.44 193 ALA A C 1
ATOM 1507 O O . ALA A 1 193 ? 6.232 -0.852 16.293 1.00 91.44 193 ALA A O 1
ATOM 1508 N N . ILE A 1 194 ? 6.015 0.212 14.331 1.00 92.88 194 ILE A N 1
ATOM 1509 C CA . ILE A 1 194 ? 4.575 0.464 14.435 1.00 92.88 194 ILE A CA 1
ATOM 1510 C C . ILE A 1 194 ? 3.794 -0.851 14.345 1.00 92.88 194 ILE A C 1
ATOM 1512 O O . ILE A 1 194 ? 2.991 -1.125 15.236 1.00 92.88 194 ILE A O 1
ATOM 1516 N N . CYS A 1 195 ? 4.059 -1.685 13.335 1.00 91.38 195 CYS A N 1
ATOM 1517 C CA . CYS A 1 195 ? 3.379 -2.970 13.135 1.00 91.38 195 CYS A CA 1
ATOM 1518 C C . CYS A 1 195 ? 3.500 -3.896 14.351 1.00 91.38 195 CYS A C 1
ATOM 1520 O O . CYS A 1 195 ? 2.507 -4.491 14.765 1.00 91.38 195 CYS A O 1
ATOM 1522 N N . ASN A 1 196 ? 4.681 -3.943 14.975 1.00 90.06 196 ASN A N 1
ATOM 1523 C CA . ASN A 1 196 ? 4.943 -4.761 16.164 1.00 90.06 196 ASN A CA 1
ATOM 1524 C C . ASN A 1 196 ? 4.315 -4.214 17.459 1.00 90.06 196 ASN A C 1
ATOM 1526 O O . ASN A 1 196 ? 4.192 -4.952 18.433 1.00 90.06 196 ASN A O 1
ATOM 1530 N N . LYS A 1 197 ? 3.946 -2.927 17.504 1.00 92.38 197 LYS A N 1
ATOM 1531 C CA . LYS A 1 197 ? 3.336 -2.291 18.688 1.00 92.38 197 LYS A CA 1
ATOM 1532 C C . LYS A 1 197 ? 1.819 -2.461 18.757 1.00 92.38 197 LYS A C 1
ATOM 1534 O O . LYS A 1 197 ? 1.243 -2.216 19.818 1.00 92.38 197 LYS A O 1
ATOM 1539 N N . PHE A 1 198 ? 1.164 -2.826 17.656 1.00 88.19 198 PHE A N 1
ATOM 1540 C CA . PHE A 1 198 ? -0.263 -3.141 17.675 1.00 88.19 198 PHE A CA 1
ATOM 1541 C C . PHE A 1 198 ? -0.533 -4.433 18.456 1.00 88.19 198 PHE A C 1
ATOM 1543 O O . PHE A 1 198 ? 0.338 -5.289 18.601 1.00 88.19 198 PHE A O 1
ATOM 1550 N N . VAL A 1 199 ? -1.747 -4.556 18.999 1.00 85.12 199 VAL A N 1
ATOM 1551 C CA . VAL A 1 199 ? -2.185 -5.739 19.750 1.00 85.12 199 VAL A CA 1
ATOM 1552 C C . VAL A 1 199 ? -3.538 -6.210 19.193 1.00 85.12 199 VAL A C 1
ATOM 1554 O O . VAL A 1 199 ? -4.554 -5.576 19.495 1.00 85.12 199 VAL A O 1
ATOM 1557 N N . PRO A 1 200 ? -3.581 -7.310 18.412 1.00 87.75 200 PRO A N 1
ATOM 1558 C CA . PRO A 1 200 ? -2.426 -8.090 17.944 1.00 87.75 200 PRO A CA 1
ATOM 1559 C C . PRO A 1 200 ? -1.528 -7.290 16.975 1.00 87.75 200 PRO A C 1
ATOM 1561 O O . PRO A 1 200 ? -1.995 -6.292 16.418 1.00 87.75 200 PRO A O 1
ATOM 1564 N N . PRO A 1 201 ? -0.257 -7.695 16.779 1.00 87.75 201 PRO A N 1
ATOM 1565 C CA . PRO A 1 201 ? 0.606 -7.104 15.759 1.00 87.75 201 PRO A CA 1
ATOM 1566 C C . PRO A 1 201 ? -0.016 -7.190 14.363 1.00 87.75 201 PRO A C 1
ATOM 1568 O O . PRO A 1 201 ? -0.826 -8.074 14.092 1.00 87.75 201 PRO A O 1
ATOM 1571 N N . ILE A 1 202 ? 0.387 -6.284 13.472 1.00 88.38 202 ILE A N 1
ATOM 1572 C CA . ILE A 1 202 ? 0.004 -6.355 12.056 1.00 88.38 202 ILE A CA 1
ATOM 1573 C C . ILE A 1 202 ? 0.789 -7.492 11.395 1.00 88.38 202 ILE A C 1
ATOM 1575 O O . ILE A 1 202 ? 2.020 -7.494 11.448 1.00 88.38 202 ILE A O 1
ATOM 1579 N N . ASP A 1 203 ? 0.096 -8.415 10.727 1.00 87.94 203 ASP A N 1
ATOM 1580 C CA . ASP A 1 203 ? 0.733 -9.546 10.049 1.00 87.94 203 ASP A CA 1
ATOM 1581 C C . ASP A 1 203 ? 1.476 -9.091 8.786 1.00 87.94 203 ASP A C 1
ATOM 1583 O O . ASP A 1 203 ? 0.891 -8.485 7.885 1.00 87.94 203 ASP A O 1
ATOM 1587 N N . LEU A 1 204 ? 2.773 -9.395 8.694 1.00 86.69 204 LEU A N 1
ATOM 1588 C CA . LEU A 1 204 ? 3.620 -8.998 7.566 1.00 86.69 204 LEU A CA 1
ATOM 1589 C C . LEU A 1 204 ? 4.050 -10.209 6.733 1.00 86.69 204 LEU A C 1
ATOM 1591 O O . LEU A 1 204 ? 4.649 -11.160 7.239 1.00 86.69 204 LEU A O 1
ATOM 1595 N N . PHE A 1 205 ? 3.818 -10.133 5.425 1.00 85.94 205 PHE A N 1
ATOM 1596 C CA . PHE A 1 205 ? 4.226 -11.136 4.445 1.00 85.94 205 PHE A CA 1
ATOM 1597 C C . PHE A 1 205 ? 5.094 -10.506 3.358 1.00 85.94 205 PHE A C 1
ATOM 1599 O O . PHE A 1 205 ? 4.775 -9.429 2.857 1.00 85.94 205 PHE A O 1
ATOM 1606 N N . CYS A 1 206 ? 6.170 -11.186 2.964 1.00 79.12 206 CYS A N 1
ATOM 1607 C CA . CYS A 1 206 ? 7.105 -10.694 1.962 1.00 79.12 206 CYS A CA 1
ATOM 1608 C C . CYS A 1 206 ? 7.457 -11.810 0.968 1.00 79.12 206 CYS A C 1
ATOM 1610 O O . CYS A 1 206 ? 7.847 -12.911 1.352 1.00 79.12 206 CYS A O 1
ATOM 1612 N N . ALA A 1 207 ? 7.346 -11.520 -0.323 1.00 76.38 207 ALA A N 1
ATOM 1613 C CA . ALA A 1 207 ? 7.740 -12.419 -1.398 1.00 76.38 207 ALA A CA 1
ATOM 1614 C C . ALA A 1 207 ? 8.566 -11.662 -2.436 1.00 76.38 207 ALA A C 1
ATOM 1616 O O . ALA A 1 207 ? 8.277 -10.511 -2.772 1.00 76.38 207 ALA A O 1
ATOM 1617 N N . TYR A 1 208 ? 9.602 -12.305 -2.957 1.00 72.94 208 TYR A N 1
ATOM 1618 C CA . TYR A 1 208 ? 10.438 -11.739 -4.007 1.00 72.94 208 TYR A CA 1
ATOM 1619 C C . TYR A 1 208 ? 10.984 -12.849 -4.902 1.00 72.94 208 TYR A C 1
ATOM 1621 O O . TYR A 1 208 ? 11.127 -14.001 -4.495 1.00 72.94 208 TYR A O 1
ATOM 1629 N N . GLU A 1 209 ? 11.251 -12.497 -6.153 1.00 66.06 209 GLU A N 1
ATOM 1630 C CA . GLU A 1 209 ? 11.868 -13.401 -7.115 1.00 66.06 209 GLU A CA 1
ATOM 1631 C C . GLU A 1 209 ? 13.350 -13.057 -7.247 1.00 66.06 209 GLU A C 1
ATOM 1633 O O . GLU A 1 209 ? 13.717 -11.898 -7.463 1.00 66.06 209 GLU A O 1
ATOM 1638 N N . GLU A 1 210 ? 14.201 -14.070 -7.133 1.00 58.94 210 GLU A N 1
ATOM 1639 C CA . GLU A 1 210 ? 15.608 -13.988 -7.491 1.00 58.94 210 GLU A CA 1
ATOM 1640 C C . GLU A 1 210 ? 15.740 -14.428 -8.947 1.00 58.94 210 GLU A C 1
ATOM 1642 O O . GLU A 1 210 ? 15.794 -15.617 -9.271 1.00 58.94 210 GLU A O 1
ATOM 1647 N N . MET A 1 211 ? 15.750 -13.446 -9.847 1.00 51.16 211 MET A N 1
ATOM 1648 C CA . MET A 1 211 ? 16.145 -13.671 -11.231 1.00 51.16 211 MET A CA 1
ATOM 1649 C C . MET A 1 211 ? 17.576 -13.196 -11.443 1.00 51.16 211 MET A C 1
ATOM 1651 O O . MET A 1 211 ? 17.919 -12.065 -11.092 1.00 51.16 211 MET A O 1
ATOM 1655 N N . GLU A 1 212 ? 18.388 -14.016 -12.111 1.00 48.62 212 GLU A N 1
ATOM 1656 C CA . GLU A 1 212 ? 19.637 -13.550 -12.708 1.00 48.62 212 GLU A CA 1
ATOM 1657 C C . GLU A 1 212 ? 19.307 -12.489 -13.765 1.00 48.62 212 GLU A C 1
ATOM 1659 O O . GLU A 1 212 ? 18.815 -12.771 -14.863 1.00 48.62 212 GLU A O 1
ATOM 1664 N N . ILE A 1 213 ? 19.543 -11.227 -13.415 1.00 46.56 213 ILE A N 1
ATOM 1665 C CA . ILE A 1 213 ? 19.410 -10.124 -14.357 1.00 46.56 213 ILE A CA 1
ATOM 1666 C C . ILE A 1 213 ? 20.651 -10.148 -15.244 1.00 46.56 213 ILE A C 1
ATOM 1668 O O . ILE A 1 213 ? 21.720 -9.681 -14.854 1.00 46.56 213 ILE A O 1
ATOM 1672 N N . ASP A 1 214 ? 20.491 -10.642 -16.470 1.00 51.88 214 ASP A N 1
ATOM 1673 C CA . ASP A 1 214 ? 21.429 -10.364 -17.555 1.00 51.88 214 ASP A CA 1
ATOM 1674 C C . ASP A 1 214 ? 21.344 -8.864 -17.874 1.00 51.88 214 ASP A C 1
ATOM 1676 O O . ASP A 1 214 ? 20.532 -8.406 -18.688 1.00 51.88 214 ASP A O 1
ATOM 1680 N N . ALA A 1 215 ? 22.139 -8.080 -17.143 1.00 48.03 215 ALA A N 1
ATOM 1681 C CA . ALA A 1 215 ? 22.164 -6.627 -17.238 1.00 48.03 215 ALA A CA 1
ATOM 1682 C C . ALA A 1 215 ? 22.411 -6.169 -18.682 1.00 48.03 215 ALA A C 1
ATOM 1684 O O . ALA A 1 215 ? 21.855 -5.154 -19.098 1.00 48.03 215 ALA A O 1
ATOM 1685 N N . SER A 1 216 ? 23.158 -6.957 -19.460 1.00 50.47 216 SER A N 1
ATOM 1686 C CA . SER A 1 216 ? 23.403 -6.764 -20.889 1.00 50.47 216 SER A CA 1
ATOM 1687 C C . SER A 1 216 ? 22.102 -6.757 -21.687 1.00 50.47 216 SER A C 1
ATOM 1689 O O . SER A 1 216 ? 21.877 -5.823 -22.447 1.00 50.47 216 SER A O 1
ATOM 1691 N N . LYS A 1 217 ? 21.189 -7.710 -21.456 1.00 51.66 217 LYS A N 1
ATOM 1692 C CA . LYS A 1 217 ? 19.872 -7.744 -22.126 1.00 51.66 217 LYS A CA 1
ATOM 1693 C C . LYS A 1 217 ? 18.956 -6.605 -21.700 1.00 51.66 217 LYS A C 1
ATOM 1695 O O . LYS A 1 217 ? 18.175 -6.114 -22.513 1.00 51.66 217 LYS A O 1
ATOM 1700 N N . PHE A 1 218 ? 19.010 -6.181 -20.436 1.00 50.97 218 PHE A N 1
ATOM 1701 C CA . PHE A 1 218 ? 18.227 -5.030 -19.972 1.00 50.97 218 PHE A CA 1
ATOM 1702 C C . PHE A 1 218 ? 18.727 -3.730 -20.610 1.00 50.97 218 PHE A C 1
ATOM 1704 O O . P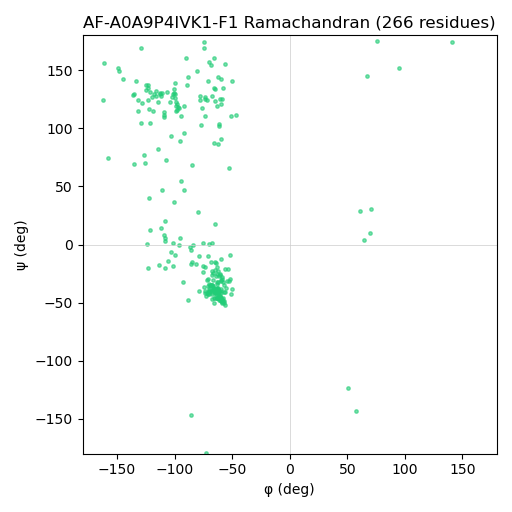HE A 1 218 ? 17.930 -2.960 -21.144 1.00 50.97 218 PHE A O 1
ATOM 1711 N N . VAL A 1 219 ? 20.047 -3.526 -20.601 1.00 51.78 219 VAL A N 1
ATOM 1712 C CA . VAL A 1 219 ? 20.739 -2.418 -21.269 1.00 51.78 219 VAL A CA 1
ATOM 1713 C C . VAL A 1 219 ? 20.429 -2.430 -22.760 1.00 51.78 219 VAL A C 1
ATOM 1715 O O . VAL A 1 219 ? 20.005 -1.407 -23.275 1.00 51.78 219 VAL A O 1
ATOM 1718 N N . GLU A 1 220 ? 20.547 -3.575 -23.430 1.00 53.59 220 GLU A N 1
ATOM 1719 C CA . GLU A 1 220 ? 20.249 -3.738 -24.855 1.00 53.59 220 GLU A CA 1
ATOM 1720 C C . GLU A 1 220 ? 18.785 -3.410 -25.173 1.00 53.59 220 GLU A C 1
ATOM 1722 O O . GLU A 1 220 ? 18.494 -2.675 -26.111 1.00 53.59 220 GLU A O 1
ATOM 1727 N N . LYS A 1 221 ? 17.834 -3.879 -24.362 1.00 51.25 221 LYS A N 1
ATOM 1728 C CA . LYS A 1 221 ? 16.408 -3.585 -24.559 1.00 51.25 221 LYS A CA 1
ATOM 1729 C C . LYS A 1 221 ? 16.076 -2.115 -24.285 1.00 51.25 221 LYS A C 1
ATOM 1731 O O . LYS A 1 221 ? 15.207 -1.551 -24.952 1.00 51.25 221 LYS A O 1
ATOM 1736 N N . ALA A 1 222 ? 16.751 -1.493 -23.318 1.00 49.81 222 ALA A N 1
ATOM 1737 C CA . ALA A 1 222 ? 16.628 -0.068 -23.030 1.00 49.81 222 ALA A CA 1
ATOM 1738 C C . ALA A 1 222 ? 17.250 0.789 -24.143 1.00 49.81 222 ALA A C 1
ATOM 1740 O O . ALA A 1 222 ? 16.637 1.765 -24.558 1.00 49.81 222 ALA A O 1
ATOM 1741 N N . THR A 1 223 ? 18.408 0.409 -24.689 1.00 53.22 223 THR A N 1
ATOM 1742 C CA . THR A 1 223 ? 19.077 1.135 -25.782 1.00 53.22 223 THR A CA 1
ATOM 1743 C C . THR A 1 223 ? 18.381 0.930 -27.124 1.00 53.22 223 THR A C 1
ATOM 1745 O O . THR A 1 223 ? 18.244 1.893 -27.872 1.00 53.22 223 THR A O 1
ATOM 1748 N N . GLN A 1 224 ? 17.849 -0.265 -27.406 1.00 55.09 224 GLN A N 1
ATOM 1749 C CA . GLN A 1 224 ? 17.011 -0.532 -28.585 1.00 55.09 224 GLN A CA 1
ATOM 1750 C C . GLN A 1 224 ? 15.749 0.335 -28.595 1.00 55.09 224 GLN A C 1
ATOM 1752 O O . GLN A 1 224 ? 15.366 0.863 -29.635 1.00 55.09 224 GLN A O 1
ATOM 1757 N N . LYS A 1 225 ? 15.100 0.505 -27.437 1.00 49.62 225 LYS A N 1
ATOM 1758 C CA . LYS A 1 225 ? 13.930 1.386 -27.307 1.00 49.62 225 LYS A CA 1
ATOM 1759 C C . LYS A 1 225 ? 14.296 2.869 -27.283 1.00 49.62 225 LYS A C 1
ATOM 1761 O O . LYS A 1 225 ? 13.416 3.706 -27.462 1.00 49.62 225 LYS A O 1
ATOM 1766 N N . ALA A 1 226 ? 15.558 3.190 -27.009 1.00 50.94 226 ALA A N 1
ATOM 1767 C CA . ALA A 1 226 ? 15.960 4.523 -26.596 1.00 50.94 226 ALA A CA 1
ATOM 1768 C C . ALA A 1 226 ? 17.468 4.781 -26.865 1.00 50.94 226 ALA A C 1
ATOM 1770 O O . ALA A 1 226 ? 18.283 4.831 -25.936 1.00 50.94 226 ALA A O 1
ATOM 1771 N N . PRO A 1 227 ? 17.868 4.990 -28.139 1.00 56.94 227 PRO A N 1
ATOM 1772 C CA . PRO A 1 227 ? 19.280 5.067 -28.543 1.00 56.94 227 PRO A CA 1
ATOM 1773 C C . PRO A 1 227 ? 20.067 6.212 -27.884 1.00 56.94 227 PRO A C 1
ATOM 1775 O O . PRO A 1 227 ? 21.272 6.096 -27.678 1.00 56.94 227 PRO A O 1
ATOM 1778 N N . ALA A 1 228 ? 19.385 7.297 -27.495 1.00 54.22 228 ALA A N 1
ATOM 1779 C CA . ALA A 1 228 ? 19.976 8.466 -26.832 1.00 54.22 228 ALA A CA 1
ATOM 1780 C C . ALA A 1 228 ? 20.600 8.160 -25.452 1.00 54.22 228 ALA A C 1
ATOM 1782 O O . ALA A 1 228 ? 21.458 8.910 -24.979 1.00 54.22 228 ALA A O 1
ATOM 1783 N N . LEU A 1 229 ? 20.231 7.036 -24.819 1.00 50.34 229 LEU A N 1
ATOM 1784 C CA . LEU A 1 229 ? 20.871 6.572 -23.583 1.00 50.34 229 LEU A CA 1
ATOM 1785 C C . LEU A 1 229 ? 22.360 6.261 -23.788 1.00 50.34 229 LEU A C 1
ATOM 1787 O O . LEU A 1 229 ? 23.157 6.513 -22.889 1.00 50.34 229 LEU A O 1
ATOM 1791 N N . LEU A 1 230 ? 22.760 5.790 -24.977 1.00 54.62 230 LEU A N 1
ATOM 1792 C CA . LEU A 1 230 ? 24.150 5.423 -25.286 1.00 54.62 230 LEU A CA 1
ATOM 1793 C C . LEU A 1 230 ? 25.114 6.615 -25.232 1.00 54.62 230 LEU A C 1
ATOM 1795 O O . LEU A 1 230 ? 26.304 6.439 -24.972 1.00 54.62 230 LEU A O 1
ATOM 1799 N N . SER A 1 231 ? 24.620 7.830 -25.474 1.00 49.75 231 SER A N 1
ATOM 1800 C CA . SER A 1 231 ? 25.411 9.064 -25.419 1.00 49.75 231 SER A CA 1
ATOM 1801 C C . SER A 1 231 ? 25.524 9.663 -24.017 1.00 49.75 231 SER A C 1
ATOM 1803 O O . SER A 1 231 ? 26.394 10.503 -23.797 1.00 49.75 231 SER A O 1
ATOM 1805 N N . HIS A 1 232 ? 24.695 9.236 -23.060 1.00 53.28 232 HIS A N 1
ATOM 1806 C CA . HIS A 1 232 ? 24.661 9.836 -21.730 1.00 53.28 232 HIS A CA 1
ATOM 1807 C C . HIS A 1 232 ? 25.832 9.333 -20.869 1.00 53.28 232 HIS A C 1
ATOM 1809 O O . HIS A 1 232 ? 25.995 8.130 -20.661 1.00 53.28 232 HIS A O 1
ATOM 1815 N N . GLN A 1 233 ? 26.645 10.248 -20.333 1.00 46.25 233 GLN A N 1
ATOM 1816 C CA . GLN A 1 233 ? 27.886 9.926 -19.607 1.00 46.25 233 GLN A CA 1
ATOM 1817 C C . GLN A 1 233 ? 27.643 8.997 -18.402 1.00 46.25 233 GLN A C 1
ATOM 1819 O O . GLN A 1 233 ? 28.320 7.988 -18.241 1.00 46.25 233 GLN A O 1
ATOM 1824 N N . PHE A 1 234 ? 26.561 9.238 -17.657 1.00 41.72 234 PHE A N 1
ATOM 1825 C CA . PHE A 1 234 ? 26.111 8.368 -16.562 1.00 41.72 234 PHE A CA 1
ATOM 1826 C C . PHE A 1 234 ? 25.709 6.946 -17.005 1.00 41.72 234 PHE A C 1
ATOM 1828 O O . PHE A 1 234 ? 25.880 5.999 -16.238 1.00 41.72 234 PHE A O 1
ATOM 1835 N N . PHE A 1 235 ? 25.168 6.776 -18.221 1.00 44.34 235 PHE A N 1
ATOM 1836 C CA . PHE A 1 235 ? 24.811 5.455 -18.756 1.00 44.34 235 PHE A CA 1
ATOM 1837 C C . PHE A 1 235 ? 26.060 4.667 -19.121 1.00 44.34 235 PHE A C 1
ATOM 1839 O O . PHE A 1 235 ? 26.146 3.490 -18.793 1.00 44.34 235 PHE A O 1
ATOM 1846 N N . LYS A 1 236 ? 27.053 5.326 -19.728 1.00 48.09 236 LYS A N 1
ATOM 1847 C CA . LYS A 1 236 ? 28.353 4.712 -20.023 1.00 48.09 236 LYS A CA 1
ATOM 1848 C C . LYS A 1 236 ? 29.033 4.233 -18.741 1.00 48.09 236 LYS A C 1
ATOM 1850 O O . LYS A 1 236 ? 29.431 3.073 -18.671 1.00 48.09 236 LYS A O 1
ATOM 1855 N N . ASP A 1 237 ? 29.067 5.060 -17.700 1.00 44.69 237 ASP A N 1
ATOM 1856 C CA . ASP A 1 237 ? 29.709 4.705 -16.428 1.00 44.69 237 ASP A CA 1
ATOM 1857 C C . ASP A 1 237 ? 28.932 3.621 -15.651 1.00 44.69 237 ASP A C 1
ATOM 1859 O O . ASP A 1 237 ? 29.525 2.706 -15.070 1.00 44.69 237 ASP A O 1
ATOM 1863 N N . GLY A 1 238 ? 27.594 3.678 -15.668 1.00 42.75 238 GLY A N 1
ATOM 1864 C CA . GLY A 1 238 ? 26.710 2.710 -15.009 1.00 42.75 238 GLY A CA 1
ATOM 1865 C C . GLY A 1 238 ? 26.646 1.350 -15.710 1.00 42.75 238 GLY A C 1
ATOM 1866 O O . GLY A 1 238 ? 26.751 0.317 -15.047 1.00 42.75 238 GLY A O 1
ATOM 1867 N N . ALA A 1 239 ? 26.537 1.338 -17.041 1.00 43.91 239 ALA A N 1
ATOM 1868 C CA . ALA A 1 239 ? 26.566 0.120 -17.848 1.00 43.91 239 ALA A CA 1
ATOM 1869 C C . ALA A 1 239 ? 27.927 -0.575 -17.740 1.00 43.91 239 ALA A C 1
ATOM 1871 O O . ALA A 1 239 ? 27.969 -1.783 -17.540 1.00 43.91 239 ALA A O 1
ATOM 1872 N N . THR A 1 240 ? 29.034 0.176 -17.749 1.00 42.12 240 THR A N 1
ATOM 1873 C CA . THR A 1 240 ? 30.383 -0.387 -17.563 1.00 42.12 240 THR A CA 1
ATOM 1874 C C . THR A 1 240 ? 30.530 -1.069 -16.197 1.00 42.12 240 THR A C 1
ATOM 1876 O O . THR A 1 240 ? 31.077 -2.164 -16.104 1.00 42.12 240 THR A O 1
ATOM 1879 N N . ARG A 1 241 ? 29.976 -0.491 -15.120 1.00 44.03 241 ARG A N 1
ATOM 1880 C CA . ARG A 1 241 ? 29.982 -1.116 -13.780 1.00 44.03 241 ARG A CA 1
ATOM 1881 C C . ARG A 1 241 ? 29.093 -2.359 -13.669 1.00 44.03 241 ARG A C 1
ATOM 1883 O O . ARG A 1 241 ? 29.446 -3.272 -12.927 1.00 44.03 241 ARG A O 1
ATOM 1890 N N . LEU A 1 242 ? 27.952 -2.383 -14.359 1.00 38.88 242 LEU A N 1
ATOM 1891 C CA . LEU A 1 242 ? 27.029 -3.526 -14.378 1.00 38.88 242 LEU A CA 1
ATOM 1892 C C . LEU A 1 242 ? 27.576 -4.686 -15.222 1.00 38.88 242 LEU A C 1
ATOM 1894 O O . LEU A 1 242 ? 27.523 -5.830 -14.780 1.00 38.88 242 LEU A O 1
ATOM 1898 N N . LEU A 1 243 ? 28.166 -4.388 -16.382 1.00 44.94 243 LEU A N 1
ATOM 1899 C CA . LEU A 1 243 ? 28.790 -5.374 -17.272 1.00 44.94 243 LEU A CA 1
ATOM 1900 C C . LEU A 1 243 ? 30.038 -6.006 -16.636 1.00 44.94 243 LEU A C 1
ATOM 1902 O O . LEU A 1 243 ? 30.224 -7.215 -16.727 1.00 44.94 243 LEU A O 1
ATOM 1906 N N . ASN A 1 244 ? 30.831 -5.229 -15.890 1.00 42.94 244 ASN A N 1
ATOM 1907 C CA . ASN A 1 244 ? 32.012 -5.743 -15.185 1.00 42.94 244 ASN A CA 1
ATOM 1908 C C . ASN A 1 244 ? 31.687 -6.698 -14.015 1.00 42.94 244 ASN A C 1
ATOM 1910 O O . ASN A 1 244 ? 32.588 -7.380 -13.535 1.00 42.94 244 ASN A O 1
ATOM 1914 N N . LYS A 1 245 ? 30.433 -6.760 -13.537 1.00 44.38 245 LYS A N 1
ATOM 1915 C CA . LYS A 1 245 ? 29.996 -7.680 -12.465 1.00 44.38 245 LYS A CA 1
ATOM 1916 C C . LYS A 1 245 ? 29.283 -8.944 -12.973 1.00 44.38 245 LYS A C 1
ATOM 1918 O O . LYS A 1 245 ? 29.014 -9.830 -12.171 1.00 44.38 245 LYS A O 1
ATOM 1923 N N . GLY A 1 246 ? 28.960 -9.033 -14.264 1.00 39.88 246 GLY A N 1
ATOM 1924 C CA . GLY A 1 246 ? 28.000 -10.001 -14.812 1.00 39.88 246 GLY A CA 1
ATOM 1925 C C . GLY A 1 246 ? 28.587 -11.243 -15.488 1.00 39.88 246 GLY A C 1
ATOM 1926 O O . GLY A 1 246 ? 28.036 -11.678 -16.492 1.00 39.88 246 GLY A O 1
ATOM 1927 N N . HIS A 1 247 ? 29.687 -11.814 -14.991 1.00 34.75 247 HIS A N 1
ATOM 1928 C CA . HIS A 1 247 ? 30.246 -13.061 -15.537 1.00 34.75 247 HIS A CA 1
ATOM 1929 C C . HIS A 1 247 ? 30.425 -14.129 -14.448 1.00 34.75 247 HIS A C 1
ATOM 1931 O O . HIS A 1 247 ? 31.546 -14.482 -14.094 1.00 34.75 247 HIS A O 1
ATOM 1937 N N . SER A 1 248 ? 29.326 -14.681 -13.928 1.00 32.09 248 SER A N 1
ATOM 1938 C CA . SER A 1 248 ? 29.367 -15.982 -13.245 1.00 32.09 248 SER A CA 1
ATOM 1939 C C . SER A 1 248 ? 27.983 -16.626 -13.120 1.00 32.09 248 SER A C 1
ATOM 1941 O O . SER A 1 248 ? 27.093 -16.039 -12.515 1.00 32.09 248 SER A O 1
ATOM 1943 N N . SER A 1 249 ? 27.921 -17.860 -13.642 1.00 31.61 249 SER A N 1
ATOM 1944 C CA . SER A 1 249 ? 26.930 -18.944 -13.496 1.00 31.61 249 SER A CA 1
ATOM 1945 C C . SER A 1 249 ? 25.518 -18.764 -14.067 1.00 31.61 249 SER A C 1
ATOM 1947 O O . SER A 1 249 ? 24.988 -17.673 -14.130 1.00 31.61 249 SER A O 1
ATOM 1949 N N . LEU A 1 250 ? 24.987 -19.890 -14.558 1.00 32.09 250 LEU A N 1
ATOM 1950 C CA . LEU A 1 250 ? 23.661 -20.104 -15.133 1.00 32.09 250 LEU A CA 1
ATOM 1951 C C . LEU A 1 250 ? 22.806 -20.841 -14.092 1.00 32.09 250 LEU A C 1
ATOM 1953 O O . LEU A 1 250 ? 23.173 -21.957 -13.708 1.00 32.09 250 LEU A O 1
ATOM 1957 N N . GLY A 1 251 ? 21.660 -20.277 -13.704 1.00 30.00 251 GLY A N 1
ATOM 1958 C CA . GLY A 1 251 ? 20.665 -20.931 -12.843 1.00 30.00 251 GLY A CA 1
ATOM 1959 C C . GLY A 1 251 ? 19.221 -20.505 -13.146 1.00 30.00 251 GLY A C 1
ATOM 1960 O O . GLY A 1 251 ? 18.967 -19.399 -13.611 1.00 30.00 251 GLY A O 1
ATOM 1961 N N . TYR A 1 252 ? 18.255 -21.403 -12.924 1.00 34.06 252 TYR A N 1
ATOM 1962 C CA . TYR A 1 252 ? 16.820 -21.108 -13.057 1.00 34.06 252 TYR A CA 1
ATOM 1963 C C . TYR A 1 252 ? 16.343 -20.190 -11.917 1.00 34.06 252 TYR A C 1
ATOM 1965 O O . TYR A 1 252 ? 16.750 -20.386 -10.776 1.00 34.06 252 TYR A O 1
ATOM 1973 N N . GLY A 1 253 ? 15.467 -19.224 -12.229 1.00 41.09 253 GLY A N 1
ATOM 1974 C CA . GLY A 1 253 ? 14.916 -18.275 -11.255 1.00 41.09 253 GLY A CA 1
ATOM 1975 C C . GLY A 1 253 ? 14.196 -18.968 -10.094 1.00 41.09 253 GLY A C 1
ATOM 1976 O O . GLY A 1 253 ? 13.424 -19.907 -10.304 1.00 41.09 253 GLY A O 1
ATOM 1977 N N . GLN A 1 254 ? 14.466 -18.504 -8.876 1.00 39.09 254 GLN A N 1
ATOM 1978 C CA . GLN A 1 254 ? 13.891 -19.023 -7.638 1.00 39.09 254 GLN A CA 1
ATOM 1979 C C . GLN A 1 254 ? 12.967 -17.959 -7.035 1.00 39.09 254 GLN A C 1
ATOM 1981 O O . GLN A 1 254 ? 13.348 -16.799 -6.888 1.00 39.09 254 GLN A O 1
ATOM 1986 N N . VAL A 1 255 ? 11.738 -18.341 -6.681 1.00 46.59 255 VAL A N 1
ATOM 1987 C CA . VAL A 1 255 ? 10.835 -17.473 -5.913 1.00 46.59 255 VAL A CA 1
ATOM 1988 C C . VAL A 1 255 ? 11.042 -17.776 -4.435 1.00 46.59 255 VAL A C 1
ATOM 1990 O O . VAL A 1 255 ? 10.811 -18.903 -3.995 1.00 46.59 255 VAL A O 1
ATOM 1993 N N . SER A 1 256 ? 11.462 -16.769 -3.676 1.00 48.69 256 SER A N 1
ATOM 1994 C CA . SER A 1 256 ? 11.622 -16.850 -2.228 1.00 48.69 256 SER A CA 1
ATOM 1995 C C . SER A 1 256 ? 10.391 -16.242 -1.558 1.00 48.69 256 SER A C 1
ATOM 1997 O O . SER A 1 256 ? 10.017 -15.092 -1.807 1.00 48.69 256 SER A O 1
ATOM 1999 N N . ILE A 1 257 ? 9.728 -17.041 -0.721 1.00 49.31 257 ILE A N 1
ATOM 2000 C CA . ILE A 1 257 ? 8.560 -16.633 0.064 1.00 49.31 257 ILE A CA 1
ATOM 2001 C C . ILE A 1 257 ? 8.947 -16.688 1.535 1.00 49.31 257 ILE A C 1
ATOM 2003 O O . ILE A 1 257 ? 9.306 -17.755 2.035 1.00 49.31 257 ILE A O 1
ATOM 2007 N N . THR A 1 258 ? 8.820 -15.562 2.233 1.00 52.62 258 THR A N 1
ATOM 2008 C CA . THR A 1 258 ? 9.218 -15.459 3.636 1.00 52.62 258 THR A CA 1
ATOM 2009 C C . THR A 1 258 ? 8.096 -14.811 4.441 1.00 52.62 258 THR A C 1
ATOM 2011 O O . THR A 1 258 ? 7.647 -13.701 4.151 1.00 52.62 258 THR A O 1
ATOM 2014 N N . SER A 1 259 ? 7.644 -15.495 5.498 1.00 42.91 259 SER A N 1
ATOM 2015 C CA . SER A 1 259 ? 6.880 -14.821 6.550 1.00 42.91 259 SER A CA 1
ATOM 2016 C C . SER A 1 259 ? 7.804 -13.791 7.190 1.00 42.91 259 SER A C 1
ATOM 2018 O O . SER A 1 259 ? 8.860 -14.144 7.718 1.00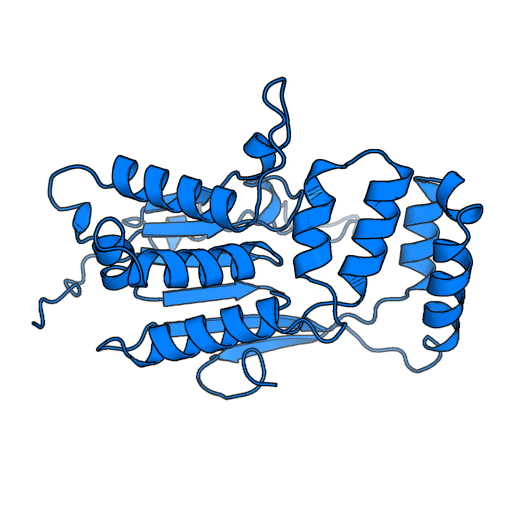 42.91 259 SER A O 1
ATOM 2020 N N . CYS A 1 260 ? 7.438 -12.511 7.119 1.00 48.03 260 CYS A N 1
ATOM 2021 C CA . CYS A 1 260 ? 8.328 -11.415 7.504 1.00 48.03 260 CYS A CA 1
ATOM 2022 C C . CYS A 1 260 ? 8.570 -11.354 9.032 1.00 48.03 260 CYS A C 1
ATOM 2024 O O . CYS A 1 260 ? 9.362 -10.545 9.507 1.00 48.03 260 CYS A O 1
ATOM 2026 N N . ILE A 1 261 ? 7.967 -12.280 9.790 1.00 38.62 261 ILE A N 1
ATOM 2027 C CA . ILE A 1 261 ? 8.233 -12.541 11.210 1.00 38.62 261 ILE A CA 1
ATOM 2028 C C . ILE A 1 261 ? 9.697 -13.002 11.428 1.00 38.62 261 ILE A C 1
ATOM 2030 O O . ILE A 1 261 ? 10.259 -12.773 12.499 1.00 38.62 261 ILE A O 1
ATOM 2034 N N . SER A 1 262 ? 10.380 -13.542 10.405 1.00 33.53 262 SER A N 1
ATOM 2035 C CA . SER A 1 262 ? 11.811 -13.895 10.456 1.00 33.53 262 SER A CA 1
ATOM 2036 C C . SER A 1 262 ? 12.689 -13.060 9.499 1.00 33.53 262 SER A C 1
ATOM 2038 O O . SER A 1 262 ? 13.037 -13.485 8.401 1.00 33.53 262 SER A O 1
ATOM 2040 N N . HIS A 1 263 ? 13.053 -11.855 9.943 1.00 43.44 263 HIS A N 1
ATOM 2041 C CA . HIS A 1 263 ? 14.431 -11.323 10.008 1.00 43.44 263 HIS A CA 1
ATOM 2042 C C . HIS A 1 263 ? 15.276 -11.075 8.729 1.00 43.44 263 HIS A C 1
ATOM 2044 O O . HIS A 1 263 ? 16.413 -10.648 8.895 1.00 43.44 263 HIS A O 1
ATOM 2050 N N . ASN A 1 264 ? 14.792 -11.249 7.487 1.00 48.62 264 ASN A N 1
ATOM 2051 C CA . ASN A 1 264 ? 15.657 -11.018 6.299 1.00 48.62 264 ASN A CA 1
ATOM 2052 C C . ASN A 1 264 ? 15.178 -9.984 5.253 1.00 48.62 264 ASN A C 1
ATOM 2054 O O . ASN A 1 264 ? 16.002 -9.520 4.474 1.00 48.62 264 ASN A O 1
ATOM 2058 N N . CYS A 1 265 ? 13.891 -9.608 5.178 1.00 52.88 265 CYS A N 1
ATOM 2059 C CA . CYS A 1 265 ? 13.414 -8.656 4.145 1.00 52.88 265 CYS A CA 1
ATOM 2060 C C . CYS A 1 265 ? 13.213 -7.211 4.631 1.00 52.88 265 CYS A C 1
ATOM 2062 O O . CYS A 1 265 ? 13.072 -6.313 3.804 1.00 52.88 265 CYS A O 1
ATOM 2064 N N . LEU A 1 266 ? 13.103 -7.013 5.946 1.00 56.69 266 LEU A N 1
ATOM 2065 C CA . LEU A 1 266 ? 12.761 -5.734 6.586 1.00 56.69 266 LEU A CA 1
ATOM 2066 C C . LEU A 1 266 ? 13.815 -5.285 7.610 1.00 56.69 266 LEU A C 1
ATOM 2068 O O . LEU A 1 266 ? 13.654 -4.251 8.255 1.00 56.69 266 LEU A O 1
ATOM 2072 N N . THR A 1 267 ? 14.869 -6.075 7.785 1.00 46.84 267 THR A N 1
ATOM 2073 C CA . THR A 1 267 ? 15.974 -5.840 8.714 1.00 46.84 267 THR A CA 1
ATOM 2074 C C . THR A 1 267 ? 17.279 -5.880 7.918 1.00 46.84 267 THR A C 1
ATOM 2076 O O . THR A 1 267 ? 17.387 -6.726 7.031 1.00 46.84 267 THR A O 1
ATOM 2079 N N . PRO A 1 268 ? 18.211 -4.946 8.185 1.00 41.16 268 PRO A N 1
ATOM 2080 C CA . PRO A 1 268 ? 19.425 -4.747 7.391 1.00 41.16 268 PRO A CA 1
ATOM 2081 C C . PRO A 1 268 ? 20.386 -5.939 7.393 1.00 41.16 268 PRO A C 1
ATOM 2083 O O . PRO A 1 268 ? 20.394 -6.699 8.390 1.00 41.16 268 PRO A O 1
#

Solvent-accessible surface area (backbone atoms only — not comparable to full-atom values): 15191 Å² total; per-residue (Å²): 139,88,77,82,72,78,64,94,62,67,58,35,33,40,40,40,27,34,34,81,89,44,56,51,74,61,63,44,44,49,68,62,76,97,80,51,103,74,65,91,58,72,71,46,32,45,69,77,32,80,83,25,48,46,57,79,39,72,62,41,45,79,43,73,48,66,71,57,61,55,61,60,61,100,70,67,52,85,64,45,72,66,55,56,26,49,53,51,50,54,53,52,51,59,80,22,66,64,86,71,48,58,58,38,31,32,32,40,37,12,30,25,54,15,29,56,45,51,34,49,31,46,48,53,15,66,75,31,85,88,36,29,57,59,40,71,23,40,50,31,40,38,28,38,56,40,51,57,78,26,33,75,63,24,56,56,50,40,55,48,25,75,73,69,72,45,71,60,51,44,66,60,29,61,60,27,32,56,55,99,42,67,68,40,49,47,43,42,49,52,27,54,55,52,32,65,68,39,88,74,50,40,45,49,37,38,34,38,71,53,62,86,73,59,54,64,59,53,51,49,56,49,35,73,78,36,62,70,50,73,74,36,68,68,45,52,58,49,49,52,58,50,60,76,68,69,83,78,87,88,76,83,69,47,78,50,77,41,62,54,87,64,73,66,79,82,46,137

Organism: NCBI:txid1168546

pLDDT: mean 70.58, std 19.96, range [30.0, 97.31]

Secondary structure (DSSP, 8-state):
-------SS---EEEEEPPTT--TTGGGEE---TT-TT-----EETTTSTTSHHHH-TTPEEEE---STTTSSS------HHHHHHHHHHHHHHHT-SGGGGGS-EEEEEETHHHHHHHHHHHHHHH-TTTHHHHHHEEEEEEES--TT-BTHHHHHHHHHHHHT-GGGHHHHHHTBSS--HHHHHHHHHHHHHHHHSSSPPEEEEEEEE----HHHHHHHHHHH-GGGGG-HHHHHHHHHHHTT--S-----EEEEEETTSSSSS--

Nearest PDB structures (foldseek):
  7v3k-assembly2_D  TM=5.239E-01  e=1.972E-02  Janibacter sp. HTCC2649
  4ebb-assembly2_B  TM=4.220E-01  e=9.173E-02  Homo sapiens

Radius of gyration: 19.97 Å; Cα contacts (8 Å, |Δi|>4): 403; chains: 1; bounding box: 54×43×54 Å